Protein AF-W5YVF2-F1 (afdb_monomer_lite)

Structure (mmCIF, N/CA/C/O backbone):
data_AF-W5YVF2-F1
#
_entry.id   AF-W5YVF2-F1
#
loop_
_atom_site.group_PDB
_atom_site.id
_atom_site.type_symbol
_atom_site.label_atom_id
_atom_site.label_alt_id
_atom_site.label_comp_id
_atom_site.label_asym_id
_atom_site.label_entity_id
_atom_site.label_seq_id
_atom_site.pdbx_PDB_ins_code
_atom_site.Cartn_x
_atom_site.Cartn_y
_atom_site.Cartn_z
_atom_site.occupancy
_atom_site.B_iso_or_equiv
_atom_site.auth_seq_id
_atom_site.auth_comp_id
_atom_site.auth_asym_id
_atom_site.auth_atom_id
_atom_site.pdbx_PDB_model_num
ATOM 1 N N . MET A 1 1 ? -13.472 12.006 17.580 1.00 84.56 1 MET A N 1
ATOM 2 C CA . MET A 1 1 ? -13.929 11.000 16.598 1.00 84.56 1 MET A CA 1
ATOM 3 C C . MET A 1 1 ? -12.688 10.283 16.113 1.00 84.56 1 MET A C 1
ATOM 5 O O . MET A 1 1 ? -11.820 10.972 15.606 1.00 84.56 1 MET A O 1
ATOM 9 N N . CYS A 1 2 ? -12.603 8.961 16.277 1.00 95.12 2 CYS A N 1
ATOM 10 C CA . CYS A 1 2 ? -11.392 8.212 15.940 1.00 95.12 2 CYS A CA 1
ATOM 11 C C . CYS A 1 2 ? -11.184 8.105 14.424 1.00 95.12 2 CYS A C 1
ATOM 13 O O . CYS A 1 2 ? -12.088 7.708 13.685 1.00 95.12 2 CYS A O 1
ATOM 15 N N . SER A 1 3 ? -9.986 8.460 13.983 1.00 96.75 3 SER A N 1
ATOM 16 C CA . SER A 1 3 ? -9.478 8.287 12.627 1.00 96.75 3 SER A CA 1
ATOM 17 C C . SER A 1 3 ? -8.913 6.881 12.407 1.00 96.75 3 SER A C 1
ATOM 19 O O . SER A 1 3 ? -8.651 6.134 13.348 1.00 96.75 3 SER A O 1
ATOM 21 N N . LEU A 1 4 ? -8.677 6.521 11.141 1.00 97.88 4 LEU A N 1
ATOM 22 C CA . LEU A 1 4 ? -8.026 5.254 10.799 1.00 97.88 4 LEU A CA 1
ATOM 23 C C . LEU A 1 4 ? -6.627 5.140 11.422 1.00 97.88 4 LEU A C 1
ATOM 25 O O . LEU A 1 4 ? -6.282 4.089 11.953 1.00 97.88 4 LEU A O 1
ATOM 29 N N . ARG A 1 5 ? -5.848 6.227 11.392 1.00 98.06 5 ARG A N 1
ATOM 30 C CA . ARG A 1 5 ? -4.501 6.267 11.970 1.00 98.06 5 ARG A CA 1
ATOM 31 C C . ARG A 1 5 ? -4.535 6.004 13.472 1.00 98.06 5 ARG A C 1
ATOM 33 O O . ARG A 1 5 ? -3.853 5.108 13.947 1.00 98.06 5 ARG A O 1
ATOM 40 N N . GLU A 1 6 ? -5.396 6.713 14.197 1.00 97.81 6 GLU A N 1
ATOM 41 C CA . GLU A 1 6 ? -5.559 6.518 15.642 1.00 97.81 6 GLU A CA 1
ATOM 42 C C . GLU A 1 6 ? -5.998 5.085 15.984 1.00 97.81 6 GLU A C 1
ATOM 44 O O . GLU A 1 6 ? -5.475 4.491 16.925 1.00 97.81 6 GLU A O 1
ATOM 49 N N . ALA A 1 7 ? -6.912 4.502 15.200 1.00 97.94 7 ALA A N 1
ATOM 50 C CA . ALA A 1 7 ? -7.346 3.119 15.388 1.00 97.94 7 ALA A CA 1
ATOM 51 C C . ALA A 1 7 ? -6.203 2.112 15.171 1.00 97.94 7 ALA A C 1
ATOM 53 O O . ALA A 1 7 ? -6.088 1.153 15.932 1.00 97.94 7 ALA A O 1
ATOM 54 N N . ILE A 1 8 ? -5.351 2.332 14.164 1.00 98.12 8 ILE A N 1
ATOM 55 C CA . ILE A 1 8 ? -4.186 1.481 13.884 1.00 98.12 8 ILE A CA 1
ATOM 56 C C . ILE A 1 8 ? -3.132 1.615 14.985 1.00 98.12 8 ILE A C 1
ATOM 58 O O . ILE A 1 8 ? -2.657 0.597 15.478 1.00 98.12 8 ILE A O 1
ATOM 62 N N . ILE A 1 9 ? -2.817 2.833 15.437 1.00 98.00 9 ILE A N 1
ATOM 63 C CA . ILE A 1 9 ? -1.871 3.038 16.545 1.00 98.00 9 ILE A CA 1
ATOM 64 C C . ILE A 1 9 ? -2.384 2.335 17.812 1.00 98.00 9 ILE A C 1
ATOM 66 O O . ILE A 1 9 ? -1.616 1.649 18.490 1.00 98.00 9 ILE A O 1
ATOM 70 N N . ASN A 1 10 ? -3.680 2.444 18.120 1.00 97.56 10 ASN A N 1
ATOM 71 C CA . ASN A 1 10 ? -4.281 1.753 19.262 1.00 97.56 10 ASN A CA 1
ATOM 72 C C . ASN A 1 10 ? -4.209 0.220 19.143 1.00 97.56 10 ASN A C 1
ATOM 74 O O . ASN A 1 10 ? -3.958 -0.452 20.147 1.00 97.56 10 ASN A O 1
ATOM 78 N N . ALA A 1 11 ? -4.418 -0.325 17.939 1.00 97.25 11 ALA A N 1
ATOM 79 C CA . ALA A 1 11 ? -4.318 -1.759 17.658 1.00 97.25 11 ALA A CA 1
ATOM 80 C C . ALA A 1 11 ? -2.870 -2.263 17.784 1.00 97.25 11 ALA A C 1
ATOM 82 O O . ALA A 1 11 ? -2.592 -3.211 18.514 1.00 97.25 11 ALA A O 1
ATOM 83 N N . ASN A 1 12 ? -1.914 -1.558 17.170 1.00 96.88 12 ASN A N 1
ATOM 84 C CA . ASN A 1 12 ? -0.485 -1.868 17.264 1.00 96.88 12 ASN A CA 1
ATOM 85 C C . ASN A 1 12 ? -0.002 -1.932 18.725 1.00 96.88 12 ASN A C 1
ATOM 87 O O . ASN A 1 12 ? 0.783 -2.807 19.091 1.00 96.88 12 ASN A O 1
ATOM 91 N N . ASN A 1 13 ? -0.487 -1.018 19.571 1.00 96.06 13 ASN A N 1
ATOM 92 C CA . ASN A 1 13 ? -0.018 -0.860 20.948 1.00 96.06 13 ASN A CA 1
ATOM 93 C C . ASN A 1 13 ? -0.885 -1.560 22.011 1.00 96.06 13 ASN A C 1
ATOM 95 O O . ASN A 1 13 ? -0.505 -1.573 23.186 1.00 96.06 13 ASN A O 1
ATOM 99 N N . ASN A 1 14 ? -2.037 -2.130 21.636 1.00 95.94 14 ASN A N 1
ATOM 100 C CA . ASN A 1 14 ? -3.037 -2.681 22.564 1.00 95.94 14 ASN A CA 1
ATOM 101 C C . ASN A 1 14 ? -3.433 -1.702 23.687 1.00 95.94 14 ASN A C 1
ATOM 103 O O . ASN A 1 14 ? -3.605 -2.077 24.850 1.00 95.94 14 ASN A O 1
ATOM 107 N N . ASN A 1 15 ? -3.494 -0.410 23.368 1.00 95.38 15 ASN A N 1
ATOM 108 C CA . ASN A 1 15 ? -3.798 0.664 24.311 1.00 95.38 15 ASN A CA 1
ATOM 109 C C . ASN A 1 15 ? -4.425 1.865 23.566 1.00 95.38 15 ASN A C 1
ATOM 111 O O . ASN A 1 15 ? -4.789 1.745 22.403 1.00 95.38 15 ASN A O 1
ATOM 115 N N . GLN A 1 16 ? -4.590 3.009 24.238 1.00 96.31 16 GLN A N 1
ATOM 116 C CA . GLN A 1 16 ? -5.163 4.233 23.652 1.00 96.31 16 GLN A CA 1
ATOM 117 C C . GLN A 1 16 ? -4.105 5.315 23.349 1.00 96.31 16 GLN A C 1
ATOM 119 O O . GLN A 1 16 ? -4.409 6.503 23.453 1.00 96.31 16 GLN A O 1
ATOM 124 N N . THR A 1 17 ? -2.848 4.943 23.053 1.00 94.56 17 THR A N 1
ATOM 125 C CA . THR A 1 17 ? -1.783 5.929 22.768 1.00 94.56 17 THR A CA 1
ATOM 126 C C . THR A 1 17 ? -2.022 6.711 21.487 1.00 94.56 17 THR A C 1
ATOM 128 O O . THR A 1 17 ? -1.618 7.866 21.431 1.00 94.56 17 THR A O 1
ATOM 131 N N . GLY A 1 18 ? -2.700 6.119 20.500 1.00 90.56 18 GLY A N 1
ATOM 132 C CA . GLY A 1 18 ? -3.115 6.823 19.291 1.00 90.56 18 GLY A CA 1
ATOM 133 C C . GLY A 1 18 ? -4.227 7.818 19.585 1.00 90.56 18 GLY A C 1
ATOM 134 O O . GLY A 1 18 ? -4.137 8.982 19.212 1.00 90.56 18 GLY A O 1
ATOM 135 N N . SER A 1 19 ? -5.276 7.371 20.284 1.00 95.62 19 SER A N 1
ATOM 136 C CA . SER A 1 19 ? -6.371 8.240 20.728 1.00 95.62 19 SER A CA 1
ATOM 137 C C . SER A 1 19 ? -7.287 7.584 21.753 1.00 95.62 19 SER A C 1
ATOM 139 O O . SER A 1 19 ? -7.547 6.381 21.705 1.00 95.62 19 SER A O 1
ATOM 141 N N . ALA A 1 20 ? -7.888 8.404 22.617 1.00 96.06 20 ALA A N 1
ATOM 142 C CA . ALA A 1 20 ? -8.981 7.982 23.494 1.00 96.06 20 ALA A CA 1
ATOM 143 C C . ALA A 1 20 ? -10.350 7.937 22.782 1.00 96.06 20 ALA A C 1
ATOM 145 O O . ALA A 1 20 ? -11.324 7.453 23.360 1.00 96.06 20 ALA A O 1
ATOM 146 N N . ASP A 1 21 ? -10.437 8.422 21.536 1.00 94.56 21 ASP A N 1
ATOM 147 C CA . ASP A 1 21 ? -11.679 8.452 20.754 1.00 94.56 21 ASP A CA 1
ATOM 148 C C . ASP A 1 21 ? -12.093 7.080 20.190 1.00 94.56 21 ASP A C 1
ATOM 150 O O . ASP A 1 21 ? -13.209 6.926 19.685 1.00 94.56 21 ASP A O 1
ATOM 154 N N . CYS A 1 22 ? -11.205 6.088 20.261 1.00 93.69 22 CYS A N 1
ATOM 155 C CA . CYS A 1 22 ? -11.465 4.683 19.962 1.00 93.69 22 CYS A CA 1
ATOM 156 C C . CYS A 1 22 ? -10.992 3.799 21.110 1.00 93.69 22 CYS A C 1
ATOM 158 O O . CYS A 1 22 ? -10.204 4.197 21.970 1.00 93.69 22 CYS A O 1
ATOM 160 N N . ILE A 1 23 ? -11.512 2.575 21.126 1.00 93.56 23 ILE A N 1
ATOM 161 C CA . ILE A 1 23 ? -11.074 1.556 22.073 1.00 93.56 23 ILE A CA 1
ATOM 162 C C . ILE A 1 23 ? -9.601 1.201 21.828 1.00 93.56 23 ILE A C 1
ATOM 164 O O . ILE A 1 23 ? -9.088 1.363 20.719 1.00 93.56 23 ILE A O 1
ATOM 168 N N . ALA A 1 24 ? -8.935 0.739 22.882 1.00 94.38 24 ALA A N 1
ATOM 169 C CA . ALA A 1 24 ? -7.653 0.062 22.754 1.00 94.38 24 ALA A CA 1
ATOM 170 C C . ALA A 1 24 ? -7.810 -1.240 21.960 1.00 94.38 24 ALA A C 1
ATOM 172 O O . ALA A 1 24 ? -8.879 -1.856 22.021 1.00 94.38 24 ALA A O 1
ATOM 173 N N . GLY A 1 25 ? -6.739 -1.663 21.288 1.00 90.94 25 GLY A N 1
ATOM 174 C CA . GLY A 1 25 ? -6.640 -3.033 20.792 1.00 90.94 25 GLY A CA 1
ATOM 175 C C . GLY A 1 25 ? -6.499 -4.067 21.912 1.00 90.94 25 GLY A C 1
ATOM 176 O O . GLY A 1 25 ? -6.322 -3.708 23.085 1.00 90.94 25 GLY A O 1
ATOM 177 N N . GLU A 1 26 ? -6.546 -5.351 21.563 1.00 89.69 26 GLU A N 1
ATOM 178 C CA . GLU A 1 26 ? -6.262 -6.451 22.489 1.00 89.69 26 GLU A CA 1
ATOM 179 C C . GLU A 1 26 ? -5.273 -7.493 21.947 1.00 89.69 26 GLU A C 1
ATOM 181 O O . GLU A 1 26 ? -5.225 -7.813 20.767 1.00 89.69 26 GLU A O 1
ATOM 186 N N . SER A 1 27 ? -4.500 -8.110 22.845 1.00 88.88 27 SER A N 1
ATOM 187 C CA . SER A 1 27 ? -3.466 -9.077 22.454 1.00 88.88 27 SER A CA 1
ATOM 188 C C . SER A 1 27 ? -3.977 -10.507 22.251 1.00 88.88 27 SER A C 1
ATOM 190 O O . SER A 1 27 ? -3.227 -11.372 21.796 1.00 88.88 27 SER A O 1
ATOM 192 N N . ALA A 1 28 ? -5.225 -10.790 22.636 1.00 87.31 28 ALA A N 1
ATOM 193 C CA . ALA A 1 28 ? -5.782 -12.141 22.626 1.00 87.31 28 ALA A CA 1
ATOM 194 C C . ALA A 1 28 ? -6.427 -12.521 21.286 1.00 87.31 28 ALA A C 1
ATOM 196 O O . ALA A 1 28 ? -6.441 -13.703 20.934 1.00 87.31 28 ALA A O 1
ATOM 197 N N . LEU A 1 29 ? -6.966 -11.543 20.555 1.00 85.94 29 LEU A N 1
ATOM 198 C CA . LEU A 1 29 ? -7.633 -11.721 19.268 1.00 85.94 29 LEU A CA 1
ATOM 199 C C . LEU A 1 29 ? -7.199 -10.610 18.305 1.00 85.94 29 LEU A C 1
ATOM 201 O O . LEU A 1 29 ? -6.819 -9.539 18.760 1.00 85.94 29 LEU A O 1
ATOM 205 N N . PRO A 1 30 ? -7.280 -10.834 16.983 1.00 87.81 30 PRO A N 1
ATOM 206 C CA . PRO A 1 30 ? -7.052 -9.764 16.023 1.00 87.81 30 PRO A CA 1
ATOM 207 C C . PRO A 1 30 ? -8.079 -8.642 16.188 1.00 87.81 30 PRO A C 1
ATOM 209 O O . PRO A 1 30 ? -9.290 -8.897 16.191 1.00 87.81 30 PRO A O 1
ATOM 212 N N . ASP A 1 31 ? -7.595 -7.406 16.237 1.00 96.38 31 ASP A N 1
ATOM 213 C CA . ASP A 1 31 ? -8.448 -6.223 16.235 1.00 96.38 31 ASP A CA 1
ATOM 214 C C . ASP A 1 31 ? -9.212 -6.092 14.915 1.00 96.38 31 ASP A C 1
ATOM 216 O O . ASP A 1 31 ? -8.742 -6.507 13.852 1.00 96.38 31 ASP A O 1
ATOM 220 N N . VAL A 1 32 ? -10.407 -5.493 14.963 1.00 96.94 32 VAL A N 1
ATOM 221 C CA . VAL A 1 32 ? -11.221 -5.259 13.762 1.00 96.94 32 VAL A CA 1
ATOM 222 C C . VAL A 1 32 ? -11.625 -3.797 13.647 1.00 96.94 32 VAL A C 1
ATOM 224 O O . VAL A 1 32 ? -12.515 -3.327 14.358 1.00 96.94 32 VAL A O 1
ATOM 227 N N . ILE A 1 33 ? -11.037 -3.109 12.674 1.00 97.38 33 ILE A N 1
ATOM 228 C CA . ILE A 1 33 ? -11.359 -1.730 12.312 1.00 97.38 33 ILE A CA 1
ATOM 229 C C . ILE A 1 33 ? -12.503 -1.737 11.291 1.00 97.38 33 ILE A C 1
ATOM 231 O O . ILE A 1 33 ? -12.467 -2.464 10.296 1.00 97.38 33 ILE A O 1
ATOM 235 N N . ARG A 1 34 ? -13.536 -0.928 11.550 1.00 96.56 34 ARG A N 1
ATOM 236 C CA . ARG A 1 34 ? -14.708 -0.736 10.679 1.00 96.56 34 ARG A CA 1
ATOM 237 C C . ARG A 1 34 ? -14.995 0.747 10.496 1.00 96.56 34 ARG A C 1
ATOM 239 O O . ARG A 1 34 ? -14.679 1.551 11.369 1.00 96.56 34 ARG A O 1
ATOM 246 N N . PHE A 1 35 ? -15.662 1.082 9.400 1.00 95.88 35 PHE A N 1
ATOM 247 C CA . PHE A 1 35 ? -15.970 2.460 9.030 1.00 95.88 35 PHE A CA 1
ATOM 248 C C . PHE A 1 35 ? -17.462 2.741 9.177 1.00 95.88 35 PHE A C 1
ATOM 250 O O . PHE A 1 35 ? -18.305 1.913 8.831 1.00 95.88 35 PHE A O 1
ATOM 257 N N . ALA A 1 36 ? -17.802 3.920 9.691 1.00 94.62 36 ALA A N 1
ATOM 258 C CA . ALA A 1 36 ? -19.190 4.356 9.750 1.00 94.62 36 ALA A CA 1
ATOM 259 C C . ALA A 1 36 ? -19.737 4.590 8.333 1.00 94.62 36 ALA A C 1
ATOM 261 O O . ALA A 1 36 ? -19.049 5.152 7.487 1.00 94.62 36 ALA A O 1
ATOM 262 N N . GLU A 1 37 ? -20.999 4.243 8.083 1.00 94.25 37 GLU A N 1
ATOM 263 C CA . GLU A 1 37 ? -21.646 4.505 6.784 1.00 94.25 37 GLU A CA 1
ATOM 264 C C . GLU A 1 37 ? -21.661 6.002 6.427 1.00 94.25 37 GLU A C 1
ATOM 266 O O . GLU A 1 37 ? -21.671 6.374 5.259 1.00 94.25 37 GLU A O 1
ATOM 271 N N . SER A 1 38 ? -21.608 6.883 7.433 1.00 94.00 38 SER A N 1
ATOM 272 C CA . SER A 1 38 ? -21.596 8.337 7.250 1.00 94.00 38 SER A CA 1
ATOM 273 C C . SER A 1 38 ? -20.348 8.881 6.551 1.00 94.00 38 SER A C 1
ATOM 275 O O . SER A 1 38 ? -20.353 10.048 6.169 1.00 94.00 38 SER A O 1
ATOM 277 N N . ILE A 1 39 ? -19.279 8.086 6.432 1.00 92.44 39 ILE A N 1
ATOM 278 C CA . ILE A 1 39 ? -18.045 8.477 5.731 1.00 92.44 39 ILE A CA 1
ATOM 279 C C . ILE A 1 39 ? -1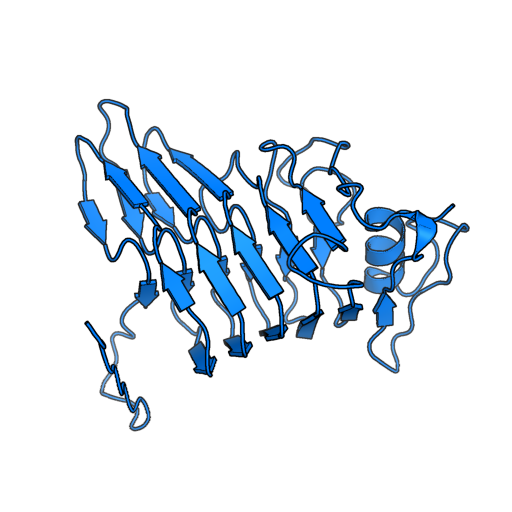7.874 7.763 4.386 1.00 92.44 39 ILE A C 1
ATOM 281 O O . ILE A 1 39 ? -16.846 7.928 3.734 1.00 92.44 39 ILE A O 1
ATOM 285 N N . ASN A 1 40 ? -18.873 6.996 3.945 1.00 95.19 40 ASN A N 1
ATOM 286 C CA . ASN A 1 40 ? -18.841 6.363 2.634 1.00 95.19 40 ASN A CA 1
ATOM 287 C C . ASN A 1 40 ? -18.664 7.395 1.512 1.00 95.19 40 ASN A C 1
ATOM 289 O O . ASN A 1 40 ? -19.149 8.526 1.600 1.00 95.19 40 ASN A O 1
ATOM 293 N N . SER A 1 41 ? -17.964 7.000 0.445 1.00 92.75 41 SER A N 1
ATOM 294 C CA . SER A 1 41 ? -17.671 7.858 -0.717 1.00 92.75 41 SER A CA 1
ATOM 295 C C . SER A 1 41 ? -16.854 9.117 -0.408 1.00 92.75 41 SER A C 1
ATOM 297 O O . SER A 1 41 ? -16.649 9.944 -1.295 1.00 92.75 41 SER A O 1
ATOM 299 N N . SER A 1 42 ? -16.352 9.255 0.821 1.00 94.56 42 SER A N 1
ATOM 300 C CA . SER A 1 42 ? -15.389 10.281 1.209 1.00 94.56 42 SER A CA 1
ATOM 301 C C . SER A 1 42 ? -14.031 9.612 1.429 1.00 94.56 42 SER A C 1
ATOM 303 O O . SER A 1 42 ? -13.903 8.819 2.364 1.00 94.56 42 SER A O 1
ATOM 305 N N . PRO A 1 43 ? -13.018 9.886 0.585 1.00 95.25 43 PRO A N 1
ATOM 306 C CA . PRO A 1 43 ? -11.694 9.310 0.768 1.00 95.25 43 PRO A CA 1
ATOM 307 C C . PRO A 1 43 ? -11.101 9.660 2.134 1.00 95.25 43 PRO A C 1
ATOM 309 O O . PRO A 1 43 ? -11.171 10.803 2.591 1.00 95.25 43 PRO A O 1
ATOM 312 N N . ILE A 1 44 ? -10.481 8.671 2.767 1.00 97.31 44 ILE A N 1
ATOM 313 C CA . ILE A 1 44 ? -9.664 8.851 3.962 1.00 97.31 44 ILE A CA 1
ATOM 314 C C . ILE A 1 44 ? -8.267 9.219 3.474 1.00 97.31 44 ILE A C 1
ATOM 316 O O . ILE A 1 44 ? -7.458 8.347 3.163 1.00 97.31 44 ILE A O 1
ATOM 320 N N . VAL A 1 45 ? -8.024 10.523 3.358 1.00 98.06 45 VAL A N 1
ATOM 321 C CA . VAL A 1 45 ? -6.753 11.073 2.878 1.00 98.06 45 VAL A CA 1
ATOM 322 C C . VAL A 1 45 ? -5.738 11.123 4.019 1.00 98.06 45 VAL A C 1
ATOM 324 O O . VAL A 1 45 ? -6.003 11.716 5.069 1.00 98.06 45 VAL A O 1
ATOM 327 N N . LEU A 1 46 ? -4.559 10.535 3.813 1.00 97.88 46 LEU A N 1
ATOM 328 C CA . LEU A 1 46 ? -3.444 10.579 4.760 1.00 97.88 46 LEU A CA 1
ATOM 329 C C . LEU A 1 46 ? -2.757 11.951 4.704 1.00 97.88 46 LEU A C 1
ATOM 331 O O . LEU A 1 46 ? -1.795 12.171 3.978 1.00 97.88 46 LEU A O 1
ATOM 335 N N . SER A 1 47 ? -3.275 12.910 5.472 1.00 96.62 47 SER A N 1
ATOM 336 C CA . SER A 1 47 ? -2.791 14.298 5.445 1.00 96.62 47 SER A CA 1
ATOM 337 C C . SER A 1 47 ? -1.598 14.580 6.365 1.00 96.62 47 SER A C 1
ATOM 339 O O . SER A 1 47 ? -0.984 15.640 6.259 1.00 96.62 47 SER A O 1
ATOM 341 N N . LEU A 1 48 ? -1.295 13.684 7.308 1.00 96.62 48 LEU A N 1
ATOM 342 C CA . LEU A 1 48 ? -0.130 13.808 8.187 1.00 96.62 48 LEU A CA 1
ATOM 343 C C . LEU A 1 48 ? 1.102 13.315 7.439 1.00 96.62 48 LEU A C 1
ATOM 345 O O . LEU A 1 48 ? 1.475 12.159 7.560 1.00 96.62 48 LEU A O 1
ATOM 349 N N . THR A 1 49 ? 1.695 14.182 6.627 1.00 94.69 49 THR A N 1
ATOM 350 C CA . THR A 1 49 ? 2.857 13.846 5.799 1.00 94.69 49 THR A CA 1
ATOM 351 C C . THR A 1 49 ? 4.120 13.689 6.642 1.00 94.69 49 THR A C 1
ATOM 353 O O . THR A 1 49 ? 4.342 14.450 7.584 1.00 94.69 49 THR A O 1
ATOM 356 N N . GLY A 1 50 ? 4.987 12.775 6.243 1.00 92.50 50 GLY A N 1
ATOM 357 C CA . GLY A 1 50 ? 6.267 12.450 6.863 1.00 92.50 50 GLY A CA 1
ATOM 358 C C . GLY A 1 50 ? 6.813 11.215 6.158 1.00 92.50 50 GLY A C 1
ATOM 359 O O . GLY A 1 50 ? 6.098 10.639 5.351 1.00 92.50 50 GLY A O 1
ATOM 360 N N . THR A 1 51 ? 8.072 10.860 6.389 1.00 88.56 51 THR A N 1
ATOM 361 C CA . THR A 1 51 ? 8.671 9.633 5.836 1.00 88.56 51 THR A CA 1
ATOM 362 C C . THR A 1 51 ? 9.630 9.047 6.864 1.00 88.56 51 THR A C 1
ATOM 364 O O . THR A 1 51 ? 10.127 9.781 7.724 1.00 88.56 51 THR A O 1
ATOM 367 N N . ASN A 1 52 ? 9.978 7.767 6.715 1.00 87.06 52 ASN A N 1
ATOM 368 C CA . ASN A 1 52 ? 10.982 7.075 7.539 1.00 87.06 52 ASN A CA 1
ATOM 369 C C . ASN A 1 52 ? 10.635 7.005 9.038 1.00 87.06 52 ASN A C 1
ATOM 371 O O . ASN A 1 52 ? 11.517 7.073 9.898 1.00 87.06 52 ASN A O 1
ATOM 375 N N . GLU A 1 53 ? 9.355 6.855 9.339 1.00 93.12 53 GLU A N 1
ATOM 376 C CA . GLU A 1 53 ? 8.834 6.513 10.660 1.00 93.12 53 GLU A CA 1
ATOM 377 C C . GLU A 1 53 ? 8.306 5.056 10.613 1.00 93.12 53 GLU A C 1
ATOM 379 O O . GLU A 1 53 ? 8.325 4.466 9.536 1.00 93.12 53 GLU A O 1
ATOM 384 N N . ASN A 1 54 ? 8.016 4.410 11.749 1.00 93.94 54 ASN A N 1
ATOM 385 C CA . ASN A 1 54 ? 7.581 2.994 11.772 1.00 93.94 54 ASN A CA 1
ATOM 386 C C . ASN A 1 54 ? 6.473 2.698 12.811 1.00 93.94 54 ASN A C 1
ATOM 388 O O . ASN A 1 54 ? 6.264 1.541 13.192 1.00 93.94 54 ASN A O 1
ATOM 392 N N . ASP A 1 55 ? 5.830 3.742 13.322 1.00 94.19 55 ASP A N 1
ATOM 393 C CA . ASP A 1 55 ? 4.842 3.756 14.396 1.00 94.19 55 ASP A CA 1
ATOM 394 C C . ASP A 1 55 ? 3.470 4.295 13.922 1.00 94.19 55 ASP A C 1
ATOM 396 O O . ASP A 1 55 ? 2.549 4.404 14.733 1.00 94.19 55 ASP A O 1
ATOM 400 N N . ALA A 1 56 ? 3.293 4.575 12.622 1.00 96.44 56 ALA A N 1
ATOM 401 C CA . ALA A 1 56 ? 2.097 5.176 12.024 1.00 96.44 56 ALA A CA 1
ATOM 402 C C . ALA A 1 56 ? 1.747 6.580 12.561 1.00 96.44 56 ALA A C 1
ATOM 404 O O . ALA A 1 56 ? 0.585 6.988 12.507 1.00 96.44 56 ALA A O 1
ATOM 405 N N . GLU A 1 57 ? 2.711 7.357 13.047 1.00 96.12 57 GLU A N 1
ATOM 406 C CA . GLU A 1 57 ? 2.526 8.750 13.473 1.00 96.12 57 GLU A CA 1
ATOM 407 C C . GLU A 1 57 ? 2.463 9.739 12.287 1.00 96.12 57 GLU A C 1
ATOM 409 O O . GLU A 1 57 ? 1.759 10.752 12.360 1.00 96.12 57 GLU A O 1
ATOM 414 N N . THR A 1 58 ? 3.148 9.462 11.167 1.00 96.69 58 THR A N 1
ATOM 415 C CA . THR A 1 58 ? 3.150 10.303 9.947 1.00 96.69 58 THR A CA 1
ATOM 416 C C . THR A 1 58 ? 3.373 9.469 8.681 1.00 96.69 58 THR A C 1
ATOM 418 O O . THR A 1 58 ? 3.763 8.326 8.761 1.00 96.69 58 THR A O 1
ATOM 421 N N . GLY A 1 59 ? 3.166 10.021 7.488 1.00 96.94 59 GLY A N 1
ATOM 422 C CA . GLY A 1 59 ? 3.387 9.279 6.246 1.00 96.94 59 GLY A CA 1
ATOM 423 C C . GLY A 1 59 ? 2.378 8.147 6.087 1.00 96.94 59 GLY A C 1
ATOM 424 O O . GLY A 1 59 ? 1.164 8.389 6.112 1.00 96.94 59 GLY A O 1
ATOM 425 N N . ASP A 1 60 ? 2.872 6.928 5.927 1.00 97.50 60 ASP A N 1
ATOM 426 C CA . ASP A 1 60 ? 2.056 5.737 5.755 1.00 97.50 60 ASP A CA 1
ATOM 427 C C . ASP A 1 60 ? 1.394 5.260 7.058 1.00 97.50 60 ASP A C 1
ATOM 429 O O . ASP A 1 60 ? 1.440 5.903 8.110 1.00 97.50 60 ASP A O 1
ATOM 433 N N . LEU A 1 61 ? 0.630 4.175 6.955 1.00 98.44 61 LEU A N 1
ATOM 434 C CA . LEU A 1 61 ? 0.022 3.493 8.090 1.00 98.44 61 LEU A CA 1
ATOM 435 C C . LEU A 1 61 ? 0.801 2.206 8.362 1.00 98.44 61 LEU A C 1
ATOM 437 O O . LEU A 1 61 ? 0.519 1.168 7.755 1.00 98.44 61 LEU A O 1
ATOM 441 N N . ASP A 1 62 ? 1.767 2.273 9.275 1.00 98.38 62 ASP A N 1
ATOM 442 C CA . ASP A 1 62 ? 2.469 1.095 9.778 1.00 98.38 62 ASP A CA 1
ATOM 443 C C . ASP A 1 62 ? 1.535 0.191 10.585 1.00 98.38 62 ASP A C 1
ATOM 445 O O . ASP A 1 62 ? 0.905 0.603 11.561 1.00 98.38 62 ASP A O 1
ATOM 449 N N . ILE A 1 63 ? 1.482 -1.082 10.215 1.00 98.31 63 ILE A N 1
ATOM 450 C CA . ILE A 1 63 ? 0.754 -2.129 10.922 1.00 98.31 63 ILE A CA 1
ATOM 451 C C . ILE A 1 63 ? 1.777 -3.137 11.439 1.00 98.31 63 ILE A C 1
ATOM 453 O O . ILE A 1 63 ? 2.388 -3.891 10.676 1.00 98.31 63 ILE A O 1
ATOM 457 N N . SER A 1 64 ? 1.966 -3.141 12.757 1.00 97.00 64 SER A N 1
ATOM 458 C CA . SER A 1 64 ? 2.936 -3.988 13.457 1.00 97.00 64 SER A CA 1
ATOM 459 C C . SER A 1 64 ? 2.287 -5.079 14.315 1.00 97.00 64 SER A C 1
ATOM 461 O O . SER A 1 64 ? 2.992 -5.958 14.814 1.00 97.00 64 SER A O 1
ATOM 463 N N . ALA A 1 65 ? 0.954 -5.068 14.440 1.00 96.12 65 ALA A N 1
ATOM 464 C CA . ALA A 1 65 ? 0.152 -6.120 15.061 1.00 96.12 65 ALA A CA 1
ATOM 465 C C . ALA A 1 65 ? -0.905 -6.670 14.088 1.00 96.12 65 ALA A C 1
ATOM 467 O O . ALA A 1 65 ? -1.338 -5.999 13.154 1.00 96.12 65 ALA A O 1
ATOM 468 N N . SER A 1 66 ? -1.323 -7.921 14.299 1.00 95.62 66 SER A N 1
ATOM 469 C CA . SER A 1 66 ? -2.298 -8.584 13.421 1.00 95.62 66 SER A CA 1
ATOM 470 C C . SER A 1 66 ? -3.690 -7.982 13.602 1.00 95.62 66 SER A C 1
ATOM 472 O O . SER A 1 66 ? -4.220 -7.984 14.712 1.00 95.62 66 SER A O 1
ATOM 474 N N . LEU A 1 67 ? -4.302 -7.510 12.517 1.00 97.25 67 LEU A N 1
ATOM 475 C CA . LEU A 1 67 ? -5.613 -6.864 12.550 1.00 97.25 67 LEU A CA 1
ATOM 476 C C . LEU A 1 67 ? -6.381 -7.049 11.238 1.00 97.25 67 LEU A C 1
ATOM 478 O O . LEU A 1 67 ? -5.842 -7.436 10.198 1.00 97.25 67 LEU A O 1
ATOM 482 N N . ILE A 1 68 ? -7.672 -6.744 11.290 1.00 98.56 68 ILE A N 1
ATOM 483 C CA . ILE A 1 68 ? -8.587 -6.760 10.153 1.00 98.56 68 ILE A CA 1
ATOM 484 C C . ILE A 1 68 ? -9.093 -5.337 9.924 1.00 98.56 68 ILE A C 1
ATOM 486 O O . ILE A 1 68 ? -9.748 -4.762 10.790 1.00 98.56 68 ILE A O 1
ATOM 490 N N . ILE A 1 69 ? -8.864 -4.790 8.732 1.00 98.50 69 ILE A N 1
ATOM 491 C CA . ILE A 1 69 ? -9.489 -3.545 8.277 1.00 98.50 69 ILE A CA 1
ATOM 492 C C . ILE A 1 69 ? -10.607 -3.918 7.317 1.00 98.50 69 ILE A C 1
ATOM 494 O O . ILE A 1 69 ? -10.361 -4.426 6.222 1.00 98.50 69 ILE A O 1
ATOM 498 N N . LYS A 1 70 ? -11.848 -3.673 7.739 1.00 98.31 70 LYS A N 1
ATOM 499 C CA . LYS A 1 70 ? -13.034 -3.968 6.943 1.00 98.31 70 LYS A CA 1
ATOM 500 C C . LYS A 1 70 ? -13.726 -2.682 6.513 1.00 98.31 70 LYS A C 1
ATOM 502 O O . LYS A 1 70 ? -14.376 -2.023 7.326 1.00 98.31 70 LYS A O 1
ATOM 507 N N . GLY A 1 71 ? -13.587 -2.367 5.230 1.00 97.88 71 GLY A N 1
ATOM 508 C CA . GLY A 1 71 ? -14.324 -1.317 4.546 1.00 97.88 71 GLY A CA 1
ATOM 509 C C . GLY A 1 71 ? -15.811 -1.627 4.379 1.00 97.88 71 GLY A C 1
ATOM 510 O O . GLY A 1 71 ? -16.308 -2.692 4.752 1.00 97.88 71 GLY A O 1
ATOM 511 N N . ASN A 1 72 ? -16.515 -0.667 3.790 1.00 96.50 72 ASN A N 1
ATOM 512 C CA . ASN A 1 72 ? -17.935 -0.756 3.455 1.00 96.50 72 ASN A CA 1
ATOM 513 C C . ASN A 1 72 ? -18.168 -1.110 1.970 1.00 96.50 72 ASN A C 1
ATOM 515 O O . ASN A 1 72 ? -19.316 -1.238 1.551 1.00 96.50 72 ASN A O 1
ATOM 519 N N . GLY A 1 73 ? -17.101 -1.274 1.173 1.00 91.19 73 GLY A N 1
ATOM 520 C CA . GLY A 1 73 ? -17.147 -1.621 -0.251 1.00 91.19 73 GLY A CA 1
ATOM 521 C C . GLY A 1 73 ? -16.000 -0.996 -1.060 1.00 91.19 73 GLY A C 1
ATOM 522 O O . GLY A 1 73 ? -15.768 0.214 -1.004 1.00 91.19 73 GLY A O 1
ATOM 523 N N . ALA A 1 74 ? -15.305 -1.803 -1.868 1.00 73.38 74 ALA A N 1
ATOM 524 C CA . ALA A 1 74 ? -14.079 -1.372 -2.545 1.00 73.38 74 ALA A CA 1
ATOM 525 C C . ALA A 1 74 ? -14.273 -0.445 -3.750 1.00 73.38 74 ALA A C 1
ATOM 527 O O . ALA A 1 74 ? -13.376 0.327 -4.052 1.00 73.38 74 ALA A O 1
ATOM 528 N N . SER A 1 75 ? -15.399 -0.470 -4.463 1.00 72.12 75 SER A N 1
ATOM 529 C CA . SER A 1 75 ? -15.539 0.315 -5.703 1.00 72.12 75 SER A CA 1
ATOM 530 C C . SER A 1 75 ? -15.700 1.826 -5.489 1.00 72.12 75 SER A C 1
ATOM 532 O O . SER A 1 75 ? -15.399 2.591 -6.402 1.00 72.12 75 SER A O 1
ATOM 534 N N . SER A 1 76 ? -16.180 2.259 -4.319 1.00 76.50 76 SER A N 1
ATOM 535 C CA . SER A 1 76 ? -16.428 3.682 -4.020 1.00 76.50 76 SER A CA 1
ATOM 536 C C . SER A 1 76 ? -16.682 4.004 -2.548 1.00 76.50 76 SER A C 1
ATOM 538 O O . SER A 1 76 ? -16.722 5.178 -2.202 1.00 76.50 76 SER A O 1
ATOM 540 N N . GLU A 1 77 ? -16.890 3.019 -1.670 1.00 91.31 77 GLU A N 1
ATOM 541 C CA . GLU A 1 77 ? -17.373 3.302 -0.314 1.00 91.31 77 GLU A CA 1
ATOM 542 C C . GLU A 1 77 ? -16.222 3.612 0.639 1.00 91.31 77 GLU A C 1
ATOM 544 O O . GLU A 1 77 ? -16.243 4.646 1.301 1.00 91.31 77 GLU A O 1
ATOM 549 N N . THR A 1 78 ? -15.199 2.754 0.680 1.00 97.12 78 THR A N 1
ATOM 550 C CA . THR A 1 78 ? -14.012 2.954 1.521 1.00 97.12 78 THR A CA 1
ATOM 551 C C . THR A 1 78 ? -12.770 3.072 0.652 1.00 97.12 78 THR A C 1
ATOM 553 O O . THR A 1 78 ? -12.291 2.085 0.096 1.00 97.12 78 THR A O 1
ATOM 556 N N . VAL A 1 79 ? -12.243 4.292 0.555 1.00 97.88 79 VAL A N 1
ATOM 557 C CA . VAL A 1 79 ? -11.019 4.615 -0.185 1.00 97.88 79 VAL A CA 1
ATOM 558 C C . VAL A 1 79 ? -9.994 5.161 0.799 1.00 97.88 79 VAL A C 1
ATOM 560 O O . VAL A 1 79 ? -10.255 6.171 1.450 1.00 97.88 79 VAL A O 1
ATOM 563 N N . ILE A 1 80 ? -8.851 4.488 0.915 1.00 98.44 80 ILE A N 1
ATOM 564 C CA . ILE A 1 80 ? -7.694 4.961 1.674 1.00 98.44 80 ILE A CA 1
ATOM 565 C C . ILE A 1 80 ? -6.715 5.571 0.673 1.00 98.44 80 ILE A C 1
ATOM 567 O O . ILE A 1 80 ? -6.239 4.879 -0.230 1.00 98.44 80 ILE A O 1
ATOM 571 N N . ASP A 1 81 ? -6.478 6.871 0.810 1.00 98.44 81 ASP A N 1
ATOM 572 C CA . ASP A 1 81 ? -5.746 7.691 -0.152 1.00 98.44 81 ASP A CA 1
ATOM 573 C C . ASP A 1 81 ? -4.433 8.186 0.472 1.00 98.44 81 ASP A C 1
ATOM 575 O O . ASP A 1 81 ? -4.449 8.955 1.436 1.00 98.44 81 ASP A O 1
ATOM 579 N N . GLY A 1 82 ? -3.301 7.737 -0.075 1.00 98.25 82 GLY A N 1
ATOM 580 C CA . GLY A 1 82 ? -1.952 8.080 0.395 1.00 98.25 82 GLY A CA 1
ATOM 581 C C . GLY A 1 82 ? -1.503 9.512 0.102 1.00 98.25 82 GLY A C 1
ATOM 582 O O . GLY A 1 82 ? -0.393 9.890 0.476 1.00 98.25 82 GLY A O 1
ATOM 583 N N . ASN A 1 83 ? -2.331 10.316 -0.573 1.00 97.75 83 ASN A N 1
ATOM 584 C CA . ASN A 1 83 ? -2.062 11.714 -0.910 1.00 97.75 83 ASN A CA 1
ATOM 585 C C . ASN A 1 83 ? -0.782 11.928 -1.752 1.00 97.75 83 ASN A C 1
ATOM 587 O O . ASN A 1 83 ? -0.264 13.035 -1.849 1.00 97.75 83 ASN A O 1
ATOM 591 N N . SER A 1 84 ? -0.261 10.864 -2.365 1.00 97.12 84 SER A N 1
ATOM 592 C CA . SER A 1 84 ? 1.011 10.781 -3.101 1.00 97.12 84 SER A CA 1
ATOM 593 C C . SER A 1 84 ? 2.254 11.168 -2.285 1.00 97.12 84 SER A C 1
ATOM 595 O O . SER A 1 84 ? 3.322 11.395 -2.854 1.00 97.12 84 SER A O 1
ATOM 597 N N . THR A 1 85 ? 2.147 11.247 -0.954 1.00 95.69 85 THR A N 1
ATOM 598 C CA . THR A 1 85 ? 3.221 11.778 -0.093 1.00 95.69 85 THR A CA 1
ATOM 599 C C . THR A 1 85 ? 4.092 10.723 0.575 1.00 95.69 85 THR A C 1
ATOM 601 O O . THR A 1 85 ? 5.221 11.033 0.940 1.00 95.69 85 THR A O 1
ATOM 604 N N . ASP A 1 86 ? 3.571 9.513 0.746 1.00 96.88 86 ASP A N 1
ATOM 605 C CA . ASP A 1 86 ? 4.286 8.319 1.210 1.00 96.88 86 ASP A CA 1
ATOM 606 C C . ASP A 1 86 ? 3.496 7.087 0.725 1.00 96.88 86 ASP A C 1
ATOM 608 O O . ASP A 1 86 ? 2.529 7.210 -0.044 1.00 96.88 86 ASP A O 1
ATOM 612 N N . ARG A 1 87 ? 3.883 5.898 1.177 1.00 97.50 87 ARG A N 1
ATOM 613 C CA . ARG A 1 87 ? 3.113 4.669 1.015 1.00 97.50 87 ARG A CA 1
ATOM 614 C C . ARG A 1 87 ? 1.746 4.793 1.691 1.00 97.50 87 ARG A C 1
ATOM 616 O O . ARG A 1 87 ? 1.524 5.676 2.515 1.00 97.50 87 ARG A O 1
ATOM 623 N N . VAL A 1 88 ? 0.802 3.906 1.372 1.00 98.75 88 VAL A N 1
ATOM 624 C CA . VAL A 1 88 ? -0.476 3.876 2.112 1.00 98.75 88 VAL A CA 1
ATOM 625 C C . VAL A 1 88 ? -0.366 3.001 3.356 1.00 98.75 88 VAL A C 1
ATOM 627 O O . VAL A 1 88 ? -0.726 3.437 4.446 1.00 98.75 88 VAL A O 1
ATOM 630 N N . PHE A 1 89 ? 0.144 1.777 3.201 1.00 98.75 89 PHE A N 1
ATOM 631 C CA . PHE A 1 89 ? 0.322 0.824 4.298 1.00 98.75 89 PHE A CA 1
ATOM 632 C C . PHE A 1 89 ? 1.727 0.217 4.302 1.00 98.75 89 PHE A C 1
ATOM 634 O O . PHE A 1 89 ? 2.221 -0.209 3.249 1.00 98.75 89 PHE A O 1
ATOM 641 N N . GLU A 1 90 ? 2.307 0.052 5.495 1.00 98.56 90 GLU A N 1
ATOM 642 C CA . GLU A 1 90 ? 3.353 -0.943 5.736 1.00 98.56 90 GLU A CA 1
ATOM 643 C C . GLU A 1 90 ? 2.857 -2.066 6.635 1.00 98.56 90 GLU A C 1
ATOM 645 O O . GLU A 1 90 ? 2.246 -1.822 7.668 1.00 98.56 90 GLU A O 1
ATOM 650 N N . ILE A 1 91 ? 3.176 -3.308 6.286 1.00 98.50 91 ILE A N 1
ATOM 651 C CA . ILE A 1 91 ? 2.973 -4.467 7.153 1.00 98.50 91 ILE A CA 1
ATOM 652 C C . ILE A 1 91 ? 4.336 -4.964 7.611 1.00 98.50 91 ILE A C 1
ATOM 654 O O . ILE A 1 91 ? 5.195 -5.297 6.789 1.00 98.50 91 ILE A O 1
ATOM 658 N N . ARG A 1 92 ? 4.511 -5.003 8.933 1.00 96.44 92 ARG A N 1
ATOM 659 C CA . ARG A 1 92 ? 5.788 -5.241 9.611 1.00 96.44 92 ARG A CA 1
ATOM 660 C C . ARG A 1 92 ? 5.647 -6.314 10.693 1.00 96.44 92 ARG A C 1
ATOM 662 O O . ARG A 1 92 ? 4.544 -6.746 11.021 1.00 96.44 92 ARG A O 1
ATOM 669 N N . ASN A 1 93 ? 6.774 -6.712 11.289 1.00 96.06 93 ASN A N 1
ATOM 670 C CA . ASN A 1 93 ? 6.846 -7.557 12.494 1.00 96.06 93 ASN A CA 1
ATOM 671 C C . ASN A 1 93 ? 6.036 -8.860 12.414 1.00 96.06 93 ASN A C 1
ATOM 673 O O . ASN A 1 93 ? 5.463 -9.322 13.397 1.00 96.06 93 ASN A O 1
ATOM 677 N N . ASP A 1 94 ? 6.005 -9.450 11.222 1.00 96.19 94 ASP A N 1
ATOM 678 C CA . ASP A 1 94 ? 5.293 -10.687 10.919 1.00 96.19 94 ASP A CA 1
ATOM 679 C C . ASP A 1 94 ? 3.780 -10.628 11.192 1.00 96.19 94 ASP A C 1
ATOM 681 O O . ASP A 1 94 ? 3.136 -11.664 11.378 1.00 96.19 94 ASP A O 1
ATOM 685 N N . ALA A 1 95 ? 3.201 -9.422 11.176 1.00 96.69 95 ALA A N 1
ATOM 686 C CA . ALA A 1 95 ? 1.774 -9.216 11.355 1.00 96.69 95 ALA A CA 1
ATOM 687 C C . ALA A 1 95 ? 0.952 -9.935 10.271 1.00 96.69 95 ALA A C 1
ATOM 689 O O . ALA A 1 95 ? 1.323 -9.999 9.093 1.00 96.69 95 ALA A O 1
ATOM 690 N N . ASP A 1 96 ? -0.192 -10.476 10.688 1.00 97.75 96 ASP A N 1
ATOM 691 C CA . ASP A 1 96 ? -1.212 -11.038 9.814 1.00 97.75 96 ASP A CA 1
ATOM 692 C C . ASP A 1 96 ? -2.330 -10.019 9.612 1.00 97.75 96 ASP A C 1
ATOM 694 O O . ASP A 1 96 ? -3.147 -9.785 10.506 1.00 97.75 96 ASP A O 1
ATOM 698 N N . VAL A 1 97 ? -2.350 -9.401 8.434 1.00 98.56 97 VAL A N 1
ATOM 699 C CA . VAL A 1 97 ? -3.259 -8.300 8.124 1.00 98.56 97 VAL A CA 1
ATOM 700 C C . VAL A 1 97 ? -4.269 -8.724 7.074 1.00 98.56 97 VAL A C 1
ATOM 702 O O . VAL A 1 97 ? -3.929 -9.303 6.037 1.00 98.56 97 VAL A O 1
ATOM 705 N N . GLN A 1 98 ? -5.533 -8.396 7.333 1.00 98.81 98 GLN A N 1
ATOM 706 C CA . GLN A 1 98 ? -6.618 -8.589 6.379 1.00 98.81 98 GLN A CA 1
ATOM 707 C C . GLN A 1 98 ? -7.195 -7.240 5.959 1.00 98.81 98 GLN A C 1
ATOM 709 O O . GLN A 1 98 ? -7.697 -6.496 6.799 1.00 98.81 98 GLN A O 1
ATOM 714 N N . LEU A 1 99 ? -7.162 -6.948 4.659 1.00 98.81 99 LEU A N 1
ATOM 715 C CA . LEU A 1 99 ? -7.794 -5.769 4.069 1.00 98.81 99 LEU A CA 1
ATOM 716 C C . LEU A 1 99 ? -9.000 -6.216 3.242 1.00 98.81 99 LEU A C 1
ATOM 718 O O . LEU A 1 99 ? -8.857 -6.894 2.221 1.00 98.81 99 LEU A O 1
ATOM 722 N N . LEU A 1 100 ? -10.193 -5.866 3.709 1.00 98.56 100 LEU A N 1
ATOM 723 C CA . LEU A 1 100 ? -11.458 -6.342 3.160 1.00 98.56 100 LEU A CA 1
ATOM 724 C C . LEU A 1 100 ? -12.291 -5.155 2.679 1.00 98.56 100 LEU A C 1
ATOM 726 O O . LEU A 1 100 ? -12.380 -4.151 3.387 1.00 98.56 100 LEU A O 1
ATOM 730 N N . ASP A 1 101 ? -12.943 -5.289 1.523 1.00 97.94 101 ASP A N 1
ATOM 731 C CA . ASP A 1 101 ? -13.982 -4.356 1.065 1.00 97.94 101 ASP A CA 1
ATOM 732 C C . ASP A 1 101 ? -13.517 -2.880 0.962 1.00 97.94 101 ASP A C 1
ATOM 734 O O . ASP A 1 101 ? -14.275 -1.957 1.272 1.00 97.94 101 ASP A O 1
ATOM 738 N N . LEU A 1 102 ? -12.268 -2.629 0.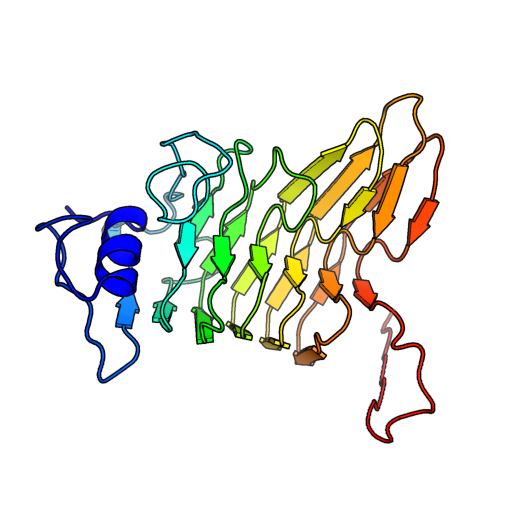545 1.00 98.44 102 LEU A N 1
ATOM 739 C CA . LEU A 1 102 ? -11.681 -1.281 0.454 1.00 98.44 102 LEU A CA 1
ATOM 740 C C . LEU A 1 102 ? -10.787 -1.075 -0.780 1.00 98.44 102 LEU A C 1
ATOM 742 O O . LEU A 1 102 ? -10.326 -2.036 -1.403 1.00 98.44 102 LEU A O 1
ATOM 746 N N . THR A 1 103 ? -10.527 0.191 -1.112 1.00 98.56 103 THR A N 1
ATOM 747 C CA . THR A 1 103 ? -9.518 0.617 -2.094 1.00 98.56 103 THR A CA 1
ATOM 748 C C . THR A 1 103 ? -8.305 1.235 -1.407 1.00 98.56 103 THR A C 1
ATOM 750 O O . THR A 1 103 ? -8.458 2.052 -0.502 1.00 98.56 103 THR A O 1
ATOM 753 N N . VAL A 1 104 ? -7.114 0.892 -1.901 1.00 98.81 104 VAL A N 1
ATOM 754 C CA . VAL A 1 104 ? -5.831 1.541 -1.599 1.00 98.81 104 VAL A CA 1
ATOM 755 C C . VAL A 1 104 ? -5.354 2.295 -2.838 1.00 98.81 104 VAL A C 1
ATOM 757 O O . VAL A 1 104 ? -5.196 1.686 -3.901 1.00 98.81 104 VAL A O 1
ATOM 760 N N . THR A 1 105 ? -5.155 3.609 -2.721 1.00 98.75 105 THR A N 1
ATOM 761 C CA . THR A 1 105 ? -4.822 4.464 -3.867 1.00 98.75 105 THR A CA 1
ATOM 762 C C . THR A 1 105 ? -3.866 5.587 -3.520 1.00 98.75 105 THR A C 1
ATOM 764 O O . THR A 1 105 ? -3.747 5.973 -2.358 1.00 98.75 105 THR A O 1
ATOM 767 N N . ASN A 1 106 ? -3.257 6.158 -4.561 1.00 98.44 106 ASN A N 1
ATOM 768 C CA . ASN A 1 106 ? -2.478 7.388 -4.489 1.00 98.44 106 ASN A CA 1
ATOM 769 C C . ASN A 1 106 ? -1.356 7.320 -3.445 1.00 98.44 106 ASN A C 1
ATOM 771 O O . ASN A 1 106 ? -1.044 8.321 -2.813 1.00 98.44 106 ASN A O 1
ATOM 775 N N . GLY A 1 107 ? -0.755 6.155 -3.225 1.00 98.56 107 GLY A N 1
ATOM 776 C CA . GLY A 1 107 ? 0.531 6.082 -2.547 1.00 98.56 107 GLY A CA 1
ATOM 777 C C . GLY A 1 107 ? 1.663 6.524 -3.474 1.00 98.56 107 GLY A C 1
ATOM 778 O O . GLY A 1 107 ? 1.550 6.384 -4.698 1.00 98.56 107 GLY A O 1
ATOM 779 N N . GLY A 1 108 ? 2.753 7.042 -2.909 1.00 97.19 108 GLY A N 1
ATOM 780 C CA . GLY A 1 108 ? 3.910 7.475 -3.688 1.00 97.19 108 GLY A CA 1
ATOM 781 C C . GLY A 1 108 ? 5.111 7.915 -2.864 1.00 97.19 108 GLY A C 1
ATOM 782 O O . GLY A 1 108 ? 5.264 7.504 -1.721 1.00 97.19 108 GLY A O 1
ATOM 783 N N . SER A 1 109 ? 5.996 8.715 -3.466 1.00 95.38 109 SER A N 1
ATOM 784 C CA . SER A 1 109 ? 7.211 9.252 -2.821 1.00 95.38 109 SER A CA 1
ATOM 785 C C . SER A 1 109 ? 8.153 8.202 -2.194 1.00 95.38 109 SER A C 1
ATOM 787 O O . SER A 1 109 ? 8.947 8.510 -1.307 1.00 95.38 109 SER A O 1
ATOM 789 N N . VAL A 1 110 ? 8.114 6.962 -2.690 1.00 96.06 110 VAL A N 1
ATOM 790 C CA . VAL A 1 110 ? 8.942 5.833 -2.239 1.00 96.06 110 VAL A CA 1
ATOM 791 C C . VAL A 1 110 ? 9.409 4.979 -3.412 1.00 96.06 110 VAL A C 1
ATOM 793 O O . VAL A 1 110 ? 8.954 5.150 -4.538 1.00 96.06 110 VAL A O 1
ATOM 796 N N . THR A 1 111 ? 10.286 4.009 -3.150 1.00 96.50 111 THR A N 1
ATOM 797 C CA . THR A 1 111 ? 10.817 3.095 -4.175 1.00 96.50 111 THR A CA 1
ATOM 798 C C . THR A 1 111 ? 10.258 1.672 -4.105 1.00 96.50 111 THR A C 1
ATOM 800 O O . THR A 1 111 ? 10.444 0.895 -5.044 1.00 96.50 111 THR A O 1
ATOM 803 N N . LEU A 1 112 ? 9.556 1.311 -3.028 1.00 97.12 112 LEU A N 1
ATOM 804 C CA . LEU A 1 112 ? 9.000 -0.025 -2.798 1.00 97.12 112 LEU A CA 1
ATOM 805 C C . LEU A 1 112 ? 7.560 0.112 -2.303 1.00 97.12 112 LEU A C 1
ATOM 807 O O . LEU A 1 112 ? 7.346 0.770 -1.295 1.00 97.12 112 LEU A O 1
ATOM 811 N N . GLY A 1 113 ? 6.586 -0.527 -2.952 1.00 98.19 113 GLY A N 1
ATOM 812 C CA . GLY A 1 113 ? 5.261 -0.691 -2.340 1.00 98.19 113 GLY A CA 1
ATOM 813 C C . GLY A 1 113 ? 4.495 0.610 -2.113 1.00 98.19 113 GLY A C 1
ATOM 814 O O . GLY A 1 113 ? 4.022 0.816 -1.000 1.00 98.19 113 GLY A O 1
ATOM 815 N N . ALA A 1 114 ? 4.383 1.481 -3.125 1.00 98.50 114 ALA A N 1
ATOM 816 C CA . ALA A 1 114 ? 3.700 2.773 -2.986 1.00 98.50 114 ALA A CA 1
ATOM 817 C C . ALA A 1 114 ? 2.265 2.616 -2.449 1.00 98.50 114 ALA A C 1
ATOM 819 O O . ALA A 1 114 ? 1.884 3.297 -1.511 1.00 98.50 114 ALA A O 1
ATOM 820 N N . GLY A 1 115 ? 1.483 1.661 -2.946 1.00 98.81 115 GLY A N 1
ATOM 821 C CA . GLY A 1 115 ? 0.225 1.297 -2.297 1.00 98.81 115 GLY A CA 1
ATOM 822 C C . GLY A 1 115 ? 0.485 0.579 -0.976 1.00 98.81 115 GLY A C 1
ATOM 823 O O . GLY A 1 115 ? 0.179 1.084 0.102 1.00 98.81 115 GLY A O 1
ATOM 824 N N . ILE A 1 116 ? 1.035 -0.629 -1.068 1.00 98.94 116 ILE A N 1
ATOM 825 C CA . ILE A 1 116 ? 1.248 -1.500 0.087 1.00 98.94 116 ILE A CA 1
ATOM 826 C C . ILE A 1 116 ? 2.653 -2.085 0.045 1.00 98.94 116 ILE A C 1
ATOM 828 O O . ILE A 1 116 ? 3.056 -2.690 -0.954 1.00 98.94 116 ILE A O 1
ATOM 832 N N . TYR A 1 117 ? 3.360 -1.997 1.167 1.00 98.69 117 TYR A N 1
ATOM 833 C CA . TYR A 1 117 ? 4.607 -2.716 1.376 1.00 98.69 117 TYR A CA 1
ATOM 834 C C . TYR A 1 117 ? 4.462 -3.735 2.507 1.00 98.69 117 TYR A C 1
ATOM 836 O O . TYR A 1 117 ? 4.154 -3.393 3.641 1.00 98.69 117 TYR A O 1
ATOM 844 N N . VAL A 1 118 ? 4.695 -5.009 2.201 1.00 98.44 118 VAL A N 1
ATOM 845 C CA . VAL A 1 118 ? 4.788 -6.086 3.192 1.00 98.44 118 VAL A CA 1
ATOM 846 C C . VAL A 1 118 ? 6.267 -6.379 3.413 1.00 98.44 118 VAL A C 1
ATOM 848 O O . VAL A 1 118 ? 6.864 -7.158 2.660 1.00 98.44 118 VAL A O 1
ATOM 851 N N . SER A 1 119 ? 6.874 -5.734 4.411 1.00 96.62 119 SER A N 1
ATOM 852 C CA . SER A 1 119 ? 8.289 -5.938 4.741 1.00 96.62 119 SER A CA 1
ATOM 853 C C . SER A 1 119 ? 8.516 -7.281 5.432 1.00 96.62 119 SER A C 1
ATOM 855 O O . SER A 1 119 ? 9.525 -7.942 5.178 1.00 96.62 119 SER A O 1
ATOM 857 N N . SER A 1 120 ? 7.544 -7.746 6.219 1.00 94.94 120 SER A N 1
ATOM 858 C CA . SER A 1 120 ? 7.425 -9.142 6.641 1.00 94.94 120 SER A CA 1
ATOM 859 C C . SER A 1 120 ? 5.968 -9.496 6.981 1.00 94.94 120 SER A C 1
ATOM 861 O O . SER A 1 120 ? 5.094 -8.633 6.964 1.00 94.94 120 SER A O 1
ATOM 863 N N . GL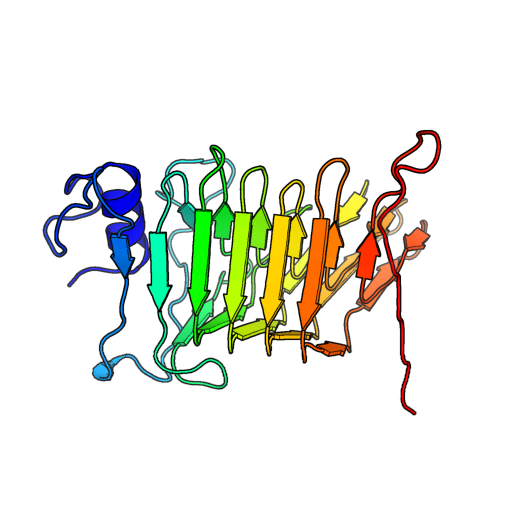Y A 1 121 ? 5.675 -10.772 7.247 1.00 95.81 121 GLY A N 1
ATOM 864 C CA . GLY A 1 121 ? 4.325 -11.222 7.611 1.00 95.81 121 GLY A CA 1
ATOM 865 C C . GLY A 1 121 ? 3.430 -11.635 6.444 1.00 95.81 121 GLY A C 1
ATOM 866 O O . GLY A 1 121 ? 3.876 -12.244 5.463 1.00 95.81 121 GLY A O 1
ATOM 867 N N . ARG A 1 122 ? 2.125 -11.394 6.598 1.00 97.88 122 ARG A N 1
ATOM 868 C CA . ARG A 1 122 ? 1.090 -11.858 5.670 1.00 97.88 122 ARG A CA 1
ATOM 869 C C . ARG A 1 122 ? 0.066 -10.768 5.394 1.00 97.88 122 ARG A C 1
ATOM 871 O O . ARG A 1 122 ? -0.471 -10.161 6.312 1.00 97.88 122 ARG A O 1
ATOM 878 N N . LEU A 1 123 ? -0.279 -10.630 4.117 1.00 98.75 123 LEU A N 1
ATOM 879 C CA . LEU A 1 123 ? -1.404 -9.826 3.664 1.00 98.75 123 LEU A CA 1
ATOM 880 C C . LEU A 1 123 ? -2.445 -10.719 2.988 1.00 98.75 123 LEU A C 1
ATOM 882 O O . LEU A 1 123 ? -2.174 -11.380 1.980 1.00 98.75 123 LEU A O 1
ATOM 886 N N . THR A 1 124 ? -3.660 -10.696 3.526 1.00 98.88 124 THR A N 1
ATOM 887 C CA . THR A 1 124 ? -4.848 -11.217 2.851 1.00 98.88 124 THR A CA 1
ATOM 888 C C . THR A 1 124 ? -5.698 -10.050 2.381 1.00 98.88 124 THR A C 1
ATOM 890 O O . THR A 1 124 ? -6.081 -9.196 3.175 1.00 98.88 124 THR A O 1
ATOM 893 N N . MET A 1 125 ? -6.025 -10.021 1.094 1.00 98.75 125 MET A N 1
ATOM 894 C CA . MET A 1 125 ? -6.976 -9.059 0.549 1.00 98.75 125 MET A CA 1
ATOM 895 C C . MET A 1 125 ? -8.158 -9.787 -0.068 1.00 98.75 125 MET A C 1
ATOM 897 O O . MET A 1 125 ? -7.990 -10.773 -0.796 1.00 98.75 125 MET A O 1
ATOM 901 N N . GLN A 1 126 ? -9.355 -9.277 0.197 1.00 98.56 126 GLN A N 1
ATOM 902 C CA . GLN A 1 126 ? -10.578 -9.827 -0.359 1.00 98.56 126 GLN A CA 1
ATOM 903 C C . GLN A 1 126 ? -11.550 -8.715 -0.742 1.00 98.56 126 GLN A C 1
ATOM 905 O O . GLN A 1 126 ? -11.756 -7.786 0.035 1.00 98.56 126 GLN A O 1
ATOM 910 N N . ASP A 1 127 ? -12.164 -8.851 -1.924 1.00 97.94 127 ASP A N 1
ATOM 911 C CA . ASP A 1 127 ? -13.164 -7.899 -2.428 1.00 97.94 127 ASP A CA 1
ATOM 912 C C . ASP A 1 127 ? -12.621 -6.456 -2.400 1.00 97.94 127 ASP A C 1
ATOM 914 O O . ASP A 1 127 ? -13.302 -5.522 -1.994 1.00 97.94 127 ASP A O 1
ATOM 918 N N . ALA A 1 128 ? -11.351 -6.295 -2.782 1.00 98.44 128 ALA A N 1
ATOM 919 C CA . ALA A 1 128 ? -10.561 -5.084 -2.575 1.00 98.44 128 ALA A CA 1
ATOM 920 C C . ALA A 1 128 ? -9.895 -4.605 -3.871 1.00 98.44 128 ALA A C 1
ATOM 922 O O . ALA A 1 128 ? -9.860 -5.309 -4.886 1.00 98.44 128 ALA A O 1
ATOM 923 N N . ARG A 1 129 ? -9.332 -3.399 -3.841 1.00 98.56 129 ARG A N 1
ATOM 924 C CA . ARG A 1 129 ? -8.632 -2.812 -4.984 1.00 98.56 129 ARG A CA 1
ATOM 925 C C . ARG A 1 129 ? -7.347 -2.113 -4.554 1.00 98.56 129 ARG A C 1
ATOM 927 O O . ARG A 1 129 ? -7.323 -1.439 -3.531 1.00 98.56 129 ARG A O 1
ATOM 934 N N . VAL A 1 130 ? -6.304 -2.241 -5.367 1.00 98.81 130 VAL A N 1
ATOM 935 C CA . VAL A 1 130 ? -5.074 -1.444 -5.262 1.00 98.81 130 VAL A CA 1
ATOM 936 C C . VAL A 1 130 ? -4.846 -0.769 -6.603 1.00 98.81 130 VAL A C 1
ATOM 938 O O . VAL A 1 130 ? -4.626 -1.448 -7.612 1.00 98.81 130 VAL A O 1
ATOM 941 N N . SER A 1 131 ? -4.951 0.555 -6.645 1.00 98.38 131 SER A N 1
ATOM 942 C CA . SER A 1 131 ? -4.861 1.271 -7.914 1.00 98.38 131 SER A CA 1
ATOM 943 C C . SER A 1 131 ? -4.237 2.640 -7.828 1.00 98.38 131 SER A C 1
ATOM 945 O O . SER A 1 131 ? -4.301 3.255 -6.777 1.00 98.38 131 SER A O 1
ATOM 947 N N . SER A 1 132 ? -3.720 3.140 -8.951 1.00 98.44 132 SER A N 1
ATOM 948 C CA . SER A 1 132 ? -3.245 4.527 -9.060 1.00 98.44 132 SER A CA 1
ATOM 949 C C . SER A 1 132 ? -2.184 4.878 -8.017 1.00 98.44 132 SER A C 1
ATOM 951 O O . SER A 1 132 ? -2.135 5.996 -7.517 1.00 98.44 132 SER A O 1
ATOM 953 N N . ASN A 1 133 ? -1.346 3.902 -7.669 1.00 98.81 133 ASN A N 1
ATOM 954 C CA . ASN A 1 133 ? -0.160 4.123 -6.855 1.00 98.81 133 ASN A CA 1
ATOM 955 C C . ASN A 1 133 ? 1.039 4.315 -7.779 1.00 98.81 133 ASN A C 1
ATOM 957 O O . ASN A 1 133 ? 1.164 3.610 -8.787 1.00 98.81 133 ASN A O 1
ATOM 961 N N . LEU A 1 134 ? 1.903 5.262 -7.431 1.00 98.31 134 LEU A N 1
ATOM 962 C CA . LEU A 1 134 ? 2.963 5.744 -8.303 1.00 98.31 134 LEU A CA 1
ATOM 963 C C . LEU A 1 134 ? 4.311 5.680 -7.590 1.00 98.31 134 LEU A C 1
ATOM 965 O O . LEU A 1 134 ? 4.479 6.204 -6.496 1.00 98.31 134 LEU A O 1
ATOM 969 N N . ILE A 1 135 ? 5.294 5.073 -8.239 1.00 97.62 135 ILE A N 1
ATOM 970 C CA . ILE A 1 135 ? 6.700 5.179 -7.856 1.00 97.62 135 ILE A CA 1
ATOM 971 C C . ILE A 1 135 ? 7.387 6.059 -8.894 1.00 97.62 135 ILE A C 1
ATOM 973 O O . ILE A 1 135 ? 7.566 5.624 -10.028 1.00 97.62 135 ILE A O 1
ATOM 977 N N . GLU A 1 136 ? 7.798 7.262 -8.498 1.00 94.88 136 GLU A N 1
ATOM 978 C CA . GLU A 1 136 ? 8.678 8.123 -9.295 1.00 94.88 136 GLU A CA 1
ATOM 979 C C . GLU A 1 136 ? 10.124 7.888 -8.855 1.00 94.88 136 GLU A C 1
ATOM 981 O O . GLU A 1 136 ? 10.497 8.145 -7.707 1.00 94.88 136 GLU A O 1
ATOM 986 N N . VAL A 1 137 ? 10.952 7.364 -9.755 1.00 89.00 137 VAL A N 1
ATOM 987 C CA . VAL A 1 137 ? 12.354 7.048 -9.465 1.00 89.00 137 VAL A CA 1
ATOM 988 C C . VAL A 1 137 ? 13.272 7.637 -10.519 1.00 89.00 137 VAL A C 1
ATOM 990 O O . VAL A 1 137 ? 13.240 7.263 -11.686 1.00 89.00 137 VAL A O 1
ATOM 993 N N . ASN A 1 138 ? 14.171 8.508 -10.068 1.00 86.31 138 ASN A N 1
ATOM 994 C CA . ASN A 1 138 ? 15.152 9.154 -10.937 1.00 86.31 138 ASN A CA 1
ATOM 995 C C . ASN A 1 138 ? 16.494 8.423 -10.963 1.00 86.31 138 ASN A C 1
ATOM 997 O O . ASN A 1 138 ? 17.384 8.863 -11.658 1.00 86.31 138 ASN A O 1
ATOM 1001 N N . SER A 1 139 ? 16.688 7.358 -10.181 1.00 85.12 139 SER A N 1
ATOM 1002 C CA . SER A 1 139 ? 17.842 6.452 -10.268 1.00 85.12 139 SER A CA 1
ATOM 1003 C C . SER A 1 139 ? 17.581 5.192 -9.433 1.00 85.12 139 SER A C 1
ATOM 1005 O O . SER A 1 139 ? 16.755 5.198 -8.518 1.00 85.12 139 SER A O 1
ATOM 1007 N N . GLY A 1 140 ? 18.279 4.093 -9.730 1.00 89.25 140 GLY A N 1
ATOM 1008 C CA . GLY A 1 140 ? 18.210 2.873 -8.921 1.00 89.25 140 GLY A CA 1
ATOM 1009 C C . GLY A 1 140 ? 17.072 1.942 -9.332 1.00 89.25 140 GLY A C 1
ATOM 1010 O O . GLY A 1 140 ? 17.011 1.511 -10.482 1.00 89.25 140 GLY A O 1
ATOM 1011 N N . SER A 1 141 ? 16.211 1.549 -8.394 1.00 92.56 141 SER A N 1
ATOM 1012 C CA . SER A 1 141 ? 15.150 0.572 -8.660 1.00 92.56 141 SER A CA 1
ATOM 1013 C C . SER A 1 141 ? 13.832 0.933 -7.996 1.00 92.56 141 SER A C 1
ATOM 1015 O O . SER A 1 141 ? 13.822 1.286 -6.819 1.00 92.56 141 SER A O 1
ATOM 1017 N N . GLY A 1 142 ? 12.742 0.748 -8.736 1.00 95.31 142 GLY A N 1
ATOM 1018 C CA . GLY A 1 142 ? 11.372 0.802 -8.240 1.00 95.31 142 GLY A CA 1
ATOM 1019 C C . GLY A 1 142 ? 10.731 -0.582 -8.307 1.00 95.31 142 GLY A C 1
ATOM 1020 O O . GLY A 1 142 ? 10.982 -1.340 -9.250 1.00 95.31 142 GLY A O 1
ATOM 1021 N N . SER A 1 143 ? 9.907 -0.949 -7.328 1.00 97.00 143 SER A N 1
ATOM 1022 C CA . SER A 1 143 ? 9.195 -2.231 -7.393 1.00 97.00 143 SER A CA 1
ATOM 1023 C C . SER A 1 143 ? 7.868 -2.239 -6.653 1.00 97.00 143 SER A C 1
ATOM 1025 O O . SER A 1 143 ? 7.765 -1.707 -5.549 1.00 97.00 143 SER A O 1
ATOM 1027 N N . GLY A 1 144 ? 6.868 -2.895 -7.245 1.00 98.00 144 GLY A N 1
ATOM 1028 C CA . GLY A 1 144 ? 5.575 -3.078 -6.596 1.00 98.00 144 GLY A CA 1
ATOM 1029 C C . GLY A 1 144 ? 4.852 -1.765 -6.336 1.00 98.00 144 GLY A C 1
ATOM 1030 O O . GLY A 1 144 ? 4.473 -1.540 -5.197 1.00 98.00 144 GLY A O 1
ATOM 1031 N N . ALA A 1 145 ? 4.680 -0.888 -7.334 1.00 98.56 145 ALA A N 1
ATOM 1032 C CA . ALA A 1 145 ? 3.966 0.377 -7.117 1.00 98.56 145 ALA A CA 1
ATOM 1033 C C . ALA A 1 145 ? 2.583 0.143 -6.493 1.00 98.56 145 ALA A C 1
ATOM 1035 O O . ALA A 1 145 ? 2.227 0.822 -5.540 1.00 98.56 145 ALA A O 1
ATOM 1036 N N . GLY A 1 146 ? 1.855 -0.887 -6.929 1.00 98.88 146 GLY A N 1
ATOM 1037 C CA . GLY A 1 146 ? 0.683 -1.380 -6.213 1.00 98.88 146 GLY A CA 1
ATOM 1038 C C . GLY A 1 146 ? 1.069 -2.084 -4.911 1.00 98.88 146 GLY A C 1
ATOM 1039 O O . GLY A 1 146 ? 0.807 -1.574 -3.824 1.00 98.88 146 GLY A O 1
ATOM 1040 N N . ILE A 1 147 ? 1.670 -3.272 -5.022 1.00 98.88 147 ILE A N 1
ATOM 1041 C CA . ILE A 1 147 ? 2.075 -4.089 -3.871 1.00 98.88 147 ILE A CA 1
ATOM 1042 C C . ILE A 1 147 ? 3.522 -4.554 -4.027 1.00 98.88 147 ILE A C 1
ATOM 1044 O O . ILE A 1 147 ? 3.853 -5.251 -4.987 1.00 98.88 147 ILE A O 1
ATOM 1048 N N . HIS A 1 148 ? 4.359 -4.268 -3.035 1.00 98.69 148 HIS A N 1
ATOM 1049 C CA . HIS A 1 148 ? 5.643 -4.935 -2.838 1.00 98.69 148 HIS A CA 1
ATOM 1050 C C . HIS A 1 148 ? 5.530 -5.883 -1.645 1.00 98.69 148 HIS A C 1
ATOM 1052 O O . HIS A 1 148 ? 5.131 -5.459 -0.565 1.00 98.69 148 HIS A O 1
ATOM 1058 N N . SER A 1 149 ? 5.912 -7.152 -1.794 1.00 98.25 149 SER A N 1
ATOM 1059 C CA . SER A 1 149 ? 5.867 -8.104 -0.679 1.00 98.25 149 SER A CA 1
ATOM 1060 C C . SER A 1 149 ? 7.104 -8.975 -0.567 1.00 98.25 149 SER A C 1
ATOM 1062 O O . SER A 1 149 ? 7.477 -9.661 -1.516 1.00 98.25 149 SER A O 1
ATOM 1064 N N . LEU A 1 150 ? 7.679 -9.013 0.633 1.00 97.25 150 LEU A N 1
ATOM 1065 C CA . LEU A 1 150 ? 8.628 -10.036 1.079 1.00 97.25 150 LEU A CA 1
ATOM 1066 C C . LEU A 1 150 ? 7.926 -11.184 1.827 1.00 97.25 150 LEU A C 1
ATOM 1068 O O . LEU A 1 150 ? 8.516 -12.242 2.028 1.00 97.25 150 LEU A O 1
ATOM 1072 N N . GLY A 1 151 ? 6.664 -10.980 2.216 1.00 95.56 151 GLY A N 1
ATOM 1073 C CA . GLY A 1 151 ? 5.812 -11.956 2.889 1.00 95.56 151 GLY A CA 1
ATOM 1074 C C . GLY A 1 151 ? 4.818 -12.665 1.964 1.00 95.56 151 GLY A C 1
ATOM 1075 O O . GLY A 1 151 ? 4.916 -12.618 0.731 1.00 95.56 151 GLY A O 1
ATOM 1076 N N . ASN A 1 152 ? 3.828 -13.324 2.568 1.00 95.94 152 ASN A N 1
ATOM 1077 C CA . ASN A 1 152 ? 2.815 -14.086 1.837 1.00 95.94 152 ASN A CA 1
ATOM 1078 C C . ASN A 1 152 ? 1.618 -13.215 1.440 1.00 95.94 152 ASN A C 1
ATOM 1080 O O . ASN A 1 152 ? 1.014 -12.561 2.290 1.00 95.94 152 ASN A O 1
ATOM 1084 N N . LEU A 1 153 ? 1.228 -13.288 0.166 1.00 98.38 153 LEU A N 1
ATOM 1085 C CA . LEU A 1 153 ? 0.083 -12.582 -0.402 1.00 98.38 153 LEU A CA 1
ATOM 1086 C C . LEU A 1 153 ? -1.041 -13.550 -0.780 1.00 98.38 153 LEU A C 1
ATOM 1088 O O . LEU A 1 153 ? -0.854 -14.455 -1.598 1.00 98.38 153 LEU A O 1
ATOM 1092 N N . PHE A 1 154 ? -2.236 -13.310 -0.244 1.00 98.69 154 PHE A N 1
ATOM 1093 C CA . PHE A 1 154 ? -3.452 -14.054 -0.577 1.00 98.69 154 PHE A CA 1
ATOM 1094 C C . PHE A 1 154 ? -4.522 -13.090 -1.085 1.00 98.69 154 PHE A C 1
ATOM 1096 O O . PHE A 1 154 ? -5.154 -12.393 -0.297 1.00 98.69 154 PHE A O 1
ATOM 1103 N N . LEU A 1 155 ? -4.727 -13.037 -2.403 1.00 98.69 155 LEU A N 1
ATOM 1104 C CA . LEU A 1 155 ? -5.610 -12.056 -3.035 1.00 98.69 155 LEU A CA 1
ATOM 1105 C C . LEU A 1 155 ? -6.804 -12.760 -3.687 1.00 98.69 155 LEU A C 1
ATOM 1107 O O . LEU A 1 155 ? -6.646 -13.463 -4.691 1.00 98.69 155 LEU A O 1
ATOM 1111 N N . THR A 1 156 ? -8.004 -12.546 -3.145 1.00 98.69 156 THR A N 1
ATOM 1112 C CA . THR A 1 156 ? -9.250 -13.139 -3.657 1.00 98.69 156 THR A CA 1
ATOM 1113 C C . THR A 1 156 ? -10.230 -12.069 -4.118 1.00 98.69 156 THR A C 1
ATOM 1115 O O . THR A 1 156 ? -10.674 -11.265 -3.307 1.00 98.69 156 THR A O 1
ATOM 1118 N N . ARG A 1 157 ? -10.629 -12.081 -5.396 1.00 98.06 157 ARG A N 1
ATOM 1119 C CA . ARG A 1 157 ? -11.499 -11.034 -5.976 1.00 98.06 157 ARG A CA 1
ATOM 1120 C C . ARG A 1 157 ? -10.925 -9.633 -5.765 1.00 98.06 157 ARG A C 1
ATOM 1122 O O . ARG A 1 157 ? -11.614 -8.715 -5.335 1.00 98.06 157 ARG A O 1
ATOM 1129 N N . VAL A 1 158 ? -9.632 -9.504 -6.044 1.00 98.56 158 VAL A N 1
ATOM 1130 C CA . VAL A 1 158 ? -8.897 -8.244 -5.935 1.00 98.56 158 VAL A CA 1
ATOM 1131 C C . VAL A 1 158 ? -8.568 -7.722 -7.328 1.00 98.56 158 VAL A C 1
ATOM 1133 O O . VAL A 1 158 ? -8.152 -8.502 -8.186 1.00 98.56 158 VAL A O 1
ATOM 1136 N N . SER A 1 159 ? -8.724 -6.415 -7.545 1.00 98.12 159 SER A N 1
ATOM 1137 C CA . SER A 1 159 ? -8.187 -5.740 -8.735 1.00 98.12 159 SER A CA 1
ATOM 1138 C C . SER A 1 159 ? -6.924 -4.955 -8.384 1.00 98.12 159 SER A C 1
ATOM 1140 O O . SER A 1 159 ? -6.953 -4.094 -7.504 1.00 98.12 159 SER A O 1
ATOM 1142 N N . ILE A 1 160 ? -5.825 -5.245 -9.078 1.00 98.75 160 ILE A N 1
ATOM 1143 C CA . ILE A 1 160 ? -4.568 -4.497 -9.006 1.00 98.75 160 ILE A CA 1
ATOM 1144 C C . ILE A 1 160 ? -4.367 -3.797 -10.346 1.00 98.75 160 ILE A C 1
ATOM 1146 O O . ILE A 1 160 ? -4.021 -4.455 -11.332 1.00 98.75 160 ILE A O 1
ATOM 1150 N N . GLN A 1 161 ? -4.597 -2.485 -10.412 1.00 97.94 161 GLN A N 1
ATOM 1151 C CA . GLN A 1 161 ? -4.605 -1.808 -11.709 1.00 97.94 161 GLN A CA 1
ATOM 1152 C C . GLN A 1 161 ? -4.152 -0.361 -11.722 1.00 97.94 161 GLN A C 1
ATOM 1154 O O . GLN A 1 161 ? -4.307 0.346 -10.735 1.00 97.94 161 GLN A O 1
ATOM 1159 N N . ALA A 1 162 ? -3.676 0.103 -12.879 1.00 98.19 162 ALA A N 1
ATOM 1160 C CA . ALA A 1 162 ? -3.215 1.479 -13.061 1.00 98.19 162 ALA A CA 1
ATOM 1161 C C . ALA A 1 162 ? -2.145 1.892 -12.036 1.00 98.19 162 ALA A C 1
ATOM 1163 O O . ALA A 1 162 ? -2.101 3.048 -11.632 1.00 98.19 162 ALA A O 1
ATOM 1164 N N . ASN A 1 163 ? -1.329 0.945 -11.563 1.00 98.75 163 ASN A N 1
ATOM 1165 C CA . ASN A 1 163 ? -0.165 1.258 -10.742 1.00 98.75 163 ASN A CA 1
ATOM 1166 C C . ASN A 1 163 ? 1.048 1.432 -11.652 1.00 98.75 163 ASN A C 1
ATOM 1168 O O . ASN A 1 163 ? 1.235 0.661 -12.601 1.00 98.75 163 ASN A O 1
ATOM 1172 N N . GLU A 1 164 ? 1.864 2.435 -11.357 1.00 97.75 164 GLU A N 1
ATOM 1173 C CA . GLU A 1 164 ? 2.914 2.891 -12.256 1.00 97.75 164 GLU A CA 1
ATOM 1174 C C . GLU A 1 164 ? 4.261 3.011 -11.546 1.00 97.75 164 GLU A C 1
ATOM 1176 O O . GLU A 1 164 ? 4.362 3.492 -10.420 1.00 97.75 164 GLU A O 1
ATOM 1181 N N . ILE A 1 165 ? 5.309 2.555 -12.226 1.00 96.81 165 ILE A N 1
ATOM 1182 C CA . ILE A 1 165 ? 6.687 2.930 -11.921 1.00 96.81 165 ILE A CA 1
ATOM 1183 C C . ILE A 1 165 ? 7.122 3.852 -13.055 1.00 96.81 165 ILE A C 1
ATOM 1185 O O . ILE A 1 165 ? 7.330 3.372 -14.173 1.00 96.81 165 ILE A O 1
ATOM 1189 N N . ASP A 1 166 ? 7.242 5.144 -12.767 1.00 93.75 166 ASP A N 1
ATOM 1190 C CA . ASP A 1 166 ? 7.729 6.139 -13.712 1.00 93.75 166 ASP A CA 1
ATOM 1191 C C . ASP A 1 166 ? 9.201 6.460 -13.438 1.00 93.75 166 ASP A C 1
ATOM 1193 O O . ASP A 1 166 ? 9.612 6.838 -12.338 1.00 93.75 166 ASP A O 1
ATOM 1197 N N . ALA A 1 167 ? 10.007 6.265 -14.471 1.00 83.25 167 ALA A N 1
ATOM 1198 C CA . ALA A 1 167 ? 11.422 6.569 -14.509 1.00 83.25 167 ALA A CA 1
ATOM 1199 C C . ALA A 1 167 ? 11.722 7.382 -15.770 1.00 83.25 167 ALA A C 1
ATOM 1201 O O . ALA A 1 167 ? 12.418 6.926 -16.688 1.00 83.25 167 ALA A O 1
ATOM 1202 N N . SER A 1 168 ? 11.124 8.571 -15.826 1.00 69.44 168 SER A N 1
ATOM 1203 C CA . SER A 1 168 ? 11.144 9.489 -16.966 1.00 69.44 168 SER A CA 1
ATOM 1204 C C . SER A 1 168 ? 12.470 10.235 -17.163 1.00 69.44 168 SER A C 1
ATOM 1206 O O . SER A 1 168 ? 12.615 10.960 -18.147 1.00 69.44 168 SER A O 1
ATOM 1208 N N . GLU A 1 169 ? 13.442 10.072 -16.262 1.00 72.00 169 GLU A N 1
ATOM 1209 C CA . GLU A 1 169 ? 14.714 10.803 -16.279 1.00 72.00 169 GLU A CA 1
ATOM 1210 C C . GLU A 1 169 ? 15.880 10.015 -16.909 1.00 72.00 169 GLU A C 1
ATOM 1212 O O . GLU A 1 169 ? 15.794 8.825 -17.219 1.00 72.00 169 GLU A O 1
ATOM 1217 N N . THR A 1 170 ? 17.003 10.703 -17.139 1.00 67.44 170 THR A N 1
ATOM 1218 C CA . THR A 1 170 ? 18.156 10.203 -17.915 1.00 67.44 170 THR A CA 1
ATOM 1219 C C . THR A 1 170 ? 18.967 9.081 -17.262 1.00 67.44 170 THR A C 1
ATOM 1221 O O . THR A 1 170 ? 19.865 8.537 -17.907 1.00 67.44 170 THR A O 1
ATOM 1224 N N . ASP A 1 171 ? 18.697 8.728 -16.015 1.00 74.00 171 ASP A N 1
ATOM 1225 C CA . ASP A 1 171 ? 19.487 7.755 -15.264 1.00 74.00 171 ASP A CA 1
ATOM 1226 C C . ASP A 1 171 ? 18.972 6.320 -15.436 1.00 74.00 171 ASP A C 1
ATOM 1228 O O . ASP A 1 171 ? 17.849 6.054 -15.873 1.00 74.00 171 ASP A O 1
ATOM 1232 N N . THR A 1 172 ? 19.824 5.349 -15.100 1.00 82.94 172 THR A N 1
ATOM 1233 C CA . THR A 1 172 ? 19.464 3.935 -15.202 1.00 82.94 172 THR A CA 1
ATOM 1234 C C . THR A 1 172 ? 18.525 3.511 -14.085 1.00 82.94 172 THR A C 1
ATOM 1236 O O . THR A 1 172 ? 18.896 3.534 -12.909 1.00 82.94 172 THR A O 1
ATOM 1239 N N . VAL A 1 173 ? 17.331 3.052 -14.478 1.00 84.00 173 VAL A N 1
ATOM 1240 C CA . VAL A 1 173 ? 16.300 2.574 -13.554 1.00 84.00 173 VAL A CA 1
ATOM 1241 C C . VAL A 1 173 ? 15.828 1.160 -13.868 1.00 84.00 173 VAL A C 1
ATOM 1243 O O . VAL A 1 173 ? 15.486 0.820 -15.000 1.00 84.00 173 VAL A O 1
ATOM 1246 N N . PHE A 1 174 ? 15.753 0.340 -12.826 1.00 91.50 174 PHE A N 1
ATOM 1247 C CA . PHE A 1 174 ? 15.214 -1.011 -12.877 1.00 91.50 174 PHE A CA 1
ATOM 1248 C C . PHE A 1 174 ? 13.817 -1.049 -12.253 1.00 91.50 174 PHE A C 1
ATOM 1250 O O . PHE A 1 174 ? 13.672 -0.896 -11.042 1.00 91.50 174 PHE A O 1
ATOM 1257 N N . GLY A 1 175 ? 12.791 -1.261 -13.074 1.00 93.62 175 GLY A N 1
ATOM 1258 C CA . GLY A 1 175 ? 11.418 -1.450 -12.617 1.00 93.62 175 GLY A CA 1
ATOM 1259 C C . GLY A 1 175 ? 11.055 -2.931 -12.526 1.00 93.62 175 GLY A C 1
ATOM 1260 O O . GLY A 1 175 ? 11.368 -3.705 -13.438 1.00 93.62 175 GLY A O 1
ATOM 1261 N N . TYR A 1 176 ? 10.353 -3.319 -11.462 1.00 96.12 176 TYR A N 1
ATOM 1262 C CA . TYR A 1 176 ? 9.876 -4.690 -11.267 1.00 96.12 176 TYR A CA 1
ATOM 1263 C C . TYR A 1 176 ? 8.431 -4.707 -10.778 1.00 96.12 176 TYR A C 1
ATOM 1265 O O . TYR A 1 176 ? 8.154 -4.217 -9.686 1.00 96.12 176 TYR A O 1
ATOM 1273 N N . GLY A 1 177 ? 7.518 -5.315 -11.539 1.00 96.69 177 GLY A N 1
ATOM 1274 C CA . GLY A 1 177 ? 6.166 -5.573 -11.045 1.00 96.69 177 GLY A CA 1
ATOM 1275 C C . GLY A 1 177 ? 5.423 -4.308 -10.635 1.00 96.69 177 GLY A C 1
ATOM 1276 O O . GLY A 1 177 ? 5.143 -4.174 -9.452 1.00 96.69 177 GLY A O 1
ATOM 1277 N N . ALA A 1 178 ? 5.117 -3.374 -11.545 1.00 97.62 178 ALA A N 1
ATOM 1278 C CA . ALA A 1 178 ? 4.403 -2.149 -11.152 1.00 97.62 178 ALA A CA 1
ATOM 1279 C C . ALA A 1 178 ? 3.067 -2.453 -10.459 1.00 97.62 178 ALA A C 1
ATOM 1281 O O . ALA A 1 178 ? 2.732 -1.798 -9.480 1.00 97.62 178 ALA A O 1
ATOM 1282 N N . GLY A 1 179 ? 2.354 -3.500 -10.884 1.00 98.62 179 GLY A N 1
ATOM 1283 C CA . GLY A 1 179 ? 1.215 -4.019 -10.128 1.00 98.62 179 GLY A CA 1
ATOM 1284 C C . GLY A 1 179 ? 1.656 -4.713 -8.839 1.00 98.62 179 GLY A C 1
ATOM 1285 O O . GLY A 1 179 ? 1.383 -4.231 -7.742 1.00 98.62 179 GLY A O 1
ATOM 1286 N N . ILE A 1 180 ? 2.329 -5.858 -8.971 1.00 98.81 180 ILE A N 1
ATOM 1287 C CA . ILE A 1 180 ? 2.775 -6.684 -7.846 1.00 98.81 180 ILE A CA 1
ATOM 1288 C C . ILE A 1 180 ? 4.239 -7.086 -8.025 1.00 98.81 180 ILE A C 1
ATOM 1290 O O . ILE A 1 180 ? 4.611 -7.693 -9.033 1.00 98.81 180 ILE A O 1
ATOM 1294 N N . TYR A 1 181 ? 5.037 -6.859 -6.988 1.00 98.44 181 TYR A N 1
ATOM 1295 C CA . TYR A 1 181 ? 6.354 -7.451 -6.804 1.00 98.44 181 TYR A CA 1
ATOM 1296 C C . TYR A 1 181 ? 6.341 -8.431 -5.625 1.00 98.44 181 TYR A C 1
ATOM 1298 O O . TYR A 1 181 ? 5.939 -8.073 -4.517 1.00 98.44 181 TYR A O 1
ATOM 1306 N N . VAL A 1 182 ? 6.825 -9.654 -5.845 1.00 97.69 182 VAL A N 1
ATOM 1307 C CA . VAL A 1 182 ? 7.038 -10.660 -4.792 1.00 97.69 182 VAL A CA 1
ATOM 1308 C C . VAL A 1 182 ? 8.529 -10.949 -4.685 1.00 97.69 182 VAL A C 1
ATOM 1310 O O . VAL A 1 182 ? 9.127 -11.471 -5.625 1.00 97.69 182 VAL A O 1
ATOM 1313 N N . GLY A 1 183 ? 9.133 -10.594 -3.557 1.00 95.00 183 GLY A N 1
ATOM 1314 C CA . GLY A 1 183 ? 10.549 -10.791 -3.276 1.00 95.00 183 GLY A CA 1
ATOM 1315 C C . GLY A 1 183 ? 10.890 -12.195 -2.777 1.00 95.00 183 GLY A C 1
ATOM 1316 O O . GLY A 1 183 ? 10.053 -13.095 -2.712 1.00 95.00 183 GLY A O 1
ATOM 1317 N N . ASN A 1 184 ? 12.160 -12.387 -2.420 1.00 90.50 184 ASN A N 1
ATOM 1318 C CA . ASN A 1 184 ? 12.648 -13.663 -1.904 1.00 90.50 184 ASN A CA 1
ATOM 1319 C C . ASN A 1 184 ? 11.967 -14.021 -0.570 1.00 90.50 184 ASN A C 1
ATOM 1321 O O . ASN A 1 184 ? 11.951 -13.204 0.344 1.00 90.50 184 ASN A O 1
ATOM 1325 N N . GLY A 1 185 ? 11.446 -15.244 -0.458 1.00 82.31 185 GLY A N 1
ATOM 1326 C CA . GLY A 1 185 ? 10.706 -15.717 0.719 1.00 82.31 185 GLY A CA 1
ATOM 1327 C C . GLY A 1 185 ? 9.201 -15.436 0.678 1.00 82.31 185 GLY A C 1
ATOM 1328 O O . GLY A 1 185 ? 8.457 -16.092 1.403 1.00 82.31 185 GLY A O 1
ATOM 1329 N N . GLY A 1 186 ? 8.750 -14.551 -0.215 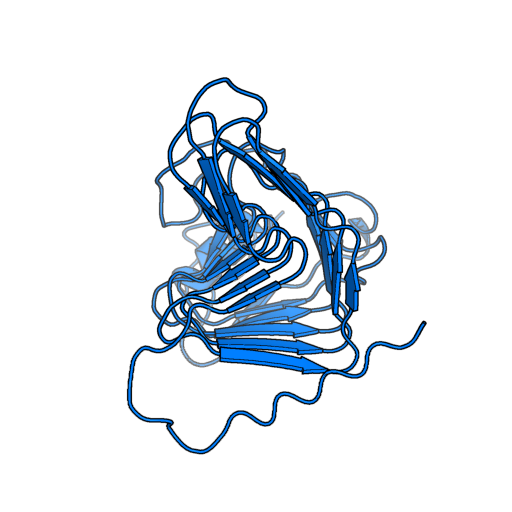1.00 90.50 186 GLY A N 1
ATOM 1330 C CA . GLY A 1 186 ? 7.336 -14.272 -0.422 1.00 90.50 186 GLY A CA 1
ATOM 1331 C C . GLY A 1 186 ? 6.646 -15.320 -1.294 1.00 90.50 186 GLY A C 1
ATOM 1332 O O . GLY A 1 186 ? 7.254 -15.971 -2.147 1.00 90.50 186 GLY A O 1
ATOM 1333 N N . THR A 1 187 ? 5.337 -15.464 -1.110 1.00 93.94 187 THR A N 1
ATOM 1334 C CA . THR A 1 187 ? 4.480 -16.304 -1.959 1.00 93.94 187 THR A CA 1
ATOM 1335 C C . THR A 1 187 ? 3.258 -15.520 -2.412 1.00 93.94 187 THR A C 1
ATOM 1337 O O . THR A 1 187 ? 2.872 -14.539 -1.780 1.00 93.94 187 THR A O 1
ATOM 1340 N N . LEU A 1 188 ? 2.645 -15.945 -3.517 1.00 96.94 188 LEU A N 1
ATOM 1341 C CA . LEU A 1 188 ? 1.474 -15.285 -4.086 1.00 96.94 188 LEU A CA 1
ATOM 1342 C C . LEU A 1 188 ? 0.400 -16.301 -4.463 1.00 96.94 188 LEU A C 1
ATOM 1344 O O . LEU A 1 188 ? 0.652 -17.230 -5.231 1.00 96.94 188 LEU A O 1
ATOM 1348 N N . SER A 1 189 ? -0.813 -16.066 -3.971 1.00 97.94 189 SER A N 1
ATOM 1349 C CA . SER A 1 189 ? -2.040 -16.728 -4.403 1.00 97.94 189 SER A CA 1
ATOM 1350 C C . SER A 1 189 ? -3.006 -15.695 -4.981 1.00 97.94 189 SER A C 1
ATOM 1352 O O . SER A 1 189 ? -3.389 -14.747 -4.297 1.00 97.94 189 SER A O 1
ATOM 1354 N N . LEU A 1 190 ? -3.403 -15.889 -6.241 1.00 97.00 190 LEU A N 1
ATOM 1355 C CA . LEU A 1 190 ? -4.405 -15.078 -6.934 1.00 97.00 190 LEU A CA 1
ATOM 1356 C C . LEU A 1 190 ? -5.629 -15.944 -7.232 1.00 97.00 190 LEU A C 1
ATOM 1358 O O . LEU A 1 190 ? -5.543 -16.897 -8.007 1.00 97.00 190 LEU A O 1
ATOM 1362 N N . ILE A 1 191 ? -6.779 -15.608 -6.648 1.00 97.94 191 ILE A N 1
ATOM 1363 C CA . ILE A 1 191 ? -8.029 -16.349 -6.841 1.00 97.94 191 ILE A CA 1
ATOM 1364 C C . ILE A 1 191 ? -9.106 -15.393 -7.335 1.00 97.94 191 ILE A C 1
ATOM 1366 O O . ILE A 1 191 ? -9.613 -14.566 -6.584 1.00 97.94 191 ILE A O 1
ATOM 1370 N N . THR A 1 192 ? -9.521 -15.541 -8.595 1.00 97.44 192 THR A N 1
ATOM 1371 C CA . THR A 1 192 ? -10.542 -14.657 -9.202 1.00 97.44 192 THR A CA 1
ATOM 1372 C C . THR A 1 192 ? -10.130 -13.176 -9.136 1.00 97.44 192 THR A C 1
ATOM 1374 O O . THR A 1 192 ? -10.969 -12.299 -8.979 1.00 97.44 192 THR A O 1
ATOM 1377 N N . SER A 1 193 ? -8.825 -12.909 -9.204 1.00 98.25 193 SER A N 1
ATOM 1378 C CA . SER A 1 193 ? -8.230 -11.574 -9.099 1.00 98.25 193 SER A CA 1
ATOM 1379 C C . SER A 1 193 ? -7.672 -11.140 -10.453 1.00 98.25 193 SER A C 1
ATOM 1381 O O . SER A 1 193 ? -7.297 -11.987 -11.268 1.00 98.25 193 SER A O 1
ATOM 1383 N N . VAL A 1 194 ? -7.614 -9.831 -10.682 1.00 97.50 194 VAL A N 1
ATOM 1384 C CA . VAL A 1 194 ? -7.168 -9.220 -11.940 1.00 97.50 194 VAL A CA 1
ATOM 1385 C C . VAL A 1 194 ? -5.956 -8.333 -11.673 1.00 97.50 194 VAL A C 1
ATOM 1387 O O . VAL A 1 194 ? -5.909 -7.618 -10.675 1.00 97.50 194 VAL A O 1
ATOM 1390 N N . VAL A 1 195 ? -4.968 -8.403 -12.567 1.00 98.31 195 VAL A N 1
ATOM 1391 C CA . VAL A 1 195 ? -3.781 -7.540 -12.569 1.00 98.31 195 VAL A CA 1
ATOM 1392 C C . VAL A 1 195 ? -3.664 -6.938 -13.969 1.00 98.31 195 VAL A C 1
ATOM 1394 O O . VAL A 1 195 ? -3.208 -7.616 -14.889 1.00 98.31 195 VAL A O 1
ATOM 1397 N N . GLU A 1 196 ? -4.118 -5.699 -14.147 1.00 97.50 196 GLU A N 1
ATOM 1398 C CA . GLU A 1 196 ? -4.279 -5.061 -15.465 1.00 97.50 196 GLU A CA 1
ATOM 1399 C C . GLU A 1 196 ? -3.816 -3.603 -15.465 1.00 97.50 196 GLU A C 1
ATOM 1401 O O . GLU A 1 196 ? -3.703 -2.992 -14.413 1.00 97.50 196 GLU A O 1
ATOM 1406 N N . ASP A 1 197 ? -3.499 -3.045 -16.632 1.00 97.81 197 ASP A N 1
ATOM 1407 C CA . ASP A 1 197 ? -3.135 -1.626 -16.798 1.00 97.81 197 ASP A CA 1
ATOM 1408 C C . ASP A 1 197 ? -2.004 -1.112 -15.889 1.00 97.81 197 ASP A C 1
ATOM 1410 O O . ASP A 1 197 ? -1.910 0.079 -15.620 1.00 97.81 197 ASP A O 1
ATOM 1414 N N . ASN A 1 198 ? -1.131 -1.993 -15.399 1.00 98.31 198 ASN A N 1
ATOM 1415 C CA . ASN A 1 198 ? 0.033 -1.590 -14.615 1.00 98.31 198 ASN A CA 1
ATOM 1416 C C . ASN A 1 198 ? 1.228 -1.354 -15.546 1.00 98.31 198 ASN A C 1
ATOM 1418 O O . ASN A 1 198 ? 1.514 -2.189 -16.416 1.00 98.31 198 ASN A O 1
ATOM 1422 N N . LEU A 1 199 ? 1.931 -0.240 -15.351 1.00 96.62 199 LEU A N 1
ATOM 1423 C CA . LEU A 1 199 ? 2.923 0.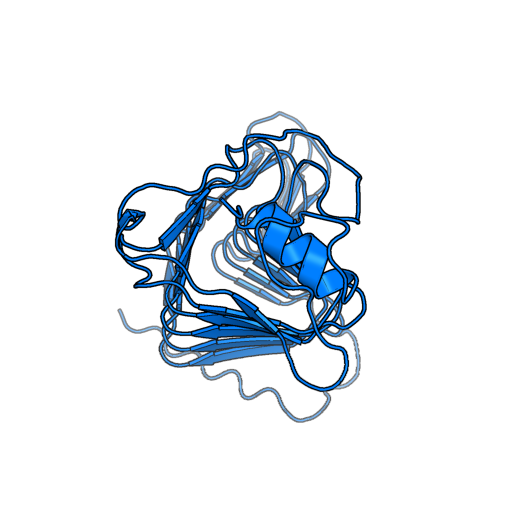270 -16.294 1.00 96.62 199 LEU A CA 1
ATOM 1424 C C . LEU A 1 199 ? 4.285 0.483 -15.632 1.00 96.62 199 LEU A C 1
ATOM 1426 O O . LEU A 1 199 ? 4.388 0.933 -14.498 1.00 96.62 199 LEU A O 1
ATOM 1430 N N . ILE A 1 200 ? 5.345 0.157 -16.367 1.00 95.44 200 ILE A N 1
ATOM 1431 C CA . ILE A 1 200 ? 6.706 0.569 -16.032 1.00 95.44 200 ILE A CA 1
ATOM 1432 C C . ILE A 1 200 ? 7.209 1.397 -17.205 1.00 95.44 200 ILE A C 1
ATOM 1434 O O . ILE A 1 200 ? 7.361 0.865 -18.309 1.00 95.44 200 ILE A O 1
ATOM 1438 N N . THR A 1 201 ? 7.494 2.665 -16.948 1.00 92.38 201 THR A N 1
ATOM 1439 C CA . THR A 1 201 ? 8.118 3.579 -17.900 1.00 92.38 201 THR A CA 1
ATOM 1440 C C . THR A 1 201 ? 9.591 3.706 -17.527 1.00 92.38 201 THR A C 1
ATOM 1442 O O . THR A 1 201 ? 9.922 4.014 -16.391 1.00 92.38 201 THR A O 1
ATOM 1445 N N . THR A 1 202 ? 10.504 3.409 -18.454 1.00 87.25 202 THR A N 1
ATOM 1446 C CA . THR A 1 202 ? 11.951 3.568 -18.236 1.00 87.25 202 THR A CA 1
ATOM 1447 C C . THR A 1 202 ? 12.634 3.992 -19.527 1.00 87.25 202 THR A C 1
ATOM 1449 O O . THR A 1 202 ? 12.364 3.428 -20.590 1.00 87.25 202 THR A O 1
ATOM 1452 N N . VAL A 1 203 ? 13.512 4.994 -19.436 1.00 83.69 203 VAL A N 1
ATOM 1453 C CA . VAL A 1 203 ? 14.296 5.492 -20.577 1.00 83.69 203 VAL A CA 1
ATOM 1454 C C . VAL A 1 203 ? 15.627 4.748 -20.694 1.00 83.69 203 VAL A C 1
ATOM 1456 O O . VAL A 1 203 ? 15.947 4.222 -21.758 1.00 83.69 203 VAL A O 1
ATOM 1459 N N . ASN A 1 204 ? 16.391 4.677 -19.599 1.00 83.31 204 ASN A N 1
ATOM 1460 C CA . ASN A 1 204 ? 17.771 4.179 -19.590 1.00 83.31 204 ASN A CA 1
ATOM 1461 C C . ASN A 1 204 ? 17.993 2.966 -18.672 1.00 83.31 204 ASN A C 1
ATOM 1463 O O . ASN A 1 204 ? 19.076 2.809 -18.108 1.00 83.31 204 ASN A O 1
ATOM 1467 N N . GLY A 1 205 ? 17.010 2.072 -18.536 1.00 86.69 205 GLY A N 1
ATOM 1468 C CA . GLY A 1 205 ? 17.162 0.844 -17.752 1.00 86.69 205 GLY A CA 1
ATOM 1469 C C . GLY A 1 205 ? 16.314 -0.330 -18.236 1.00 86.69 205 GLY A C 1
ATOM 1470 O O . GLY A 1 205 ? 16.326 -0.659 -19.420 1.00 86.69 205 GLY A O 1
ATOM 1471 N N . SER A 1 206 ? 15.659 -1.045 -17.321 1.00 90.31 206 SER A N 1
ATOM 1472 C CA . SER A 1 206 ? 14.904 -2.256 -17.675 1.00 90.31 206 SER A CA 1
ATOM 1473 C C . SER A 1 206 ? 13.619 -2.404 -16.876 1.00 90.31 206 SER A C 1
ATOM 1475 O O . SER A 1 206 ? 13.571 -2.141 -15.677 1.00 90.31 206 SER A O 1
ATOM 1477 N N . ALA A 1 207 ? 12.576 -2.847 -17.572 1.00 92.38 207 ALA A N 1
ATOM 1478 C CA . ALA A 1 207 ? 11.251 -3.087 -17.029 1.00 92.38 207 ALA A CA 1
ATOM 1479 C C . ALA A 1 207 ? 10.970 -4.591 -16.998 1.00 92.38 207 ALA A C 1
ATOM 1481 O O . ALA A 1 207 ? 10.983 -5.257 -18.035 1.00 92.38 207 ALA A O 1
ATOM 1482 N N . HIS A 1 208 ? 10.683 -5.126 -15.815 1.00 93.06 208 HIS A N 1
ATOM 1483 C CA . HIS A 1 208 ? 10.405 -6.542 -15.621 1.00 93.06 208 HIS A CA 1
ATOM 1484 C C . HIS A 1 208 ? 8.973 -6.733 -15.125 1.00 93.06 208 HIS A C 1
ATOM 1486 O O . HIS A 1 208 ? 8.669 -6.469 -13.965 1.00 93.06 208 HIS A O 1
ATOM 1492 N N . GLY A 1 209 ? 8.106 -7.210 -16.022 1.00 89.12 209 GLY A N 1
ATOM 1493 C CA . GLY A 1 209 ? 6.718 -7.567 -15.723 1.00 89.12 209 GLY A CA 1
ATOM 1494 C C . GLY A 1 209 ? 5.884 -6.392 -15.212 1.00 89.12 209 GLY A C 1
ATOM 1495 O O . GLY A 1 209 ? 5.700 -6.269 -14.014 1.00 89.12 209 GLY A O 1
ATOM 1496 N N . GLY A 1 210 ? 5.327 -5.561 -16.104 1.00 90.00 210 GLY A N 1
ATOM 1497 C CA . GLY A 1 210 ? 4.506 -4.401 -15.706 1.00 90.00 210 GLY A CA 1
ATOM 1498 C C . GLY A 1 210 ? 3.382 -4.749 -14.720 1.00 90.00 210 GLY A C 1
ATOM 1499 O O . GLY A 1 210 ? 3.220 -4.085 -13.705 1.00 90.00 210 GLY A O 1
ATOM 1500 N N . GLY A 1 211 ? 2.677 -5.861 -14.947 1.00 94.50 211 GLY A N 1
ATOM 1501 C CA . GLY A 1 211 ? 1.673 -6.376 -14.010 1.00 94.50 211 GLY A CA 1
ATOM 1502 C C . GLY A 1 211 ? 2.261 -7.081 -12.788 1.00 94.50 211 GLY A C 1
ATOM 1503 O O . GLY A 1 211 ? 1.945 -6.730 -11.657 1.00 94.50 211 GLY A O 1
ATOM 1504 N N . LEU A 1 212 ? 3.089 -8.100 -13.008 1.00 97.38 212 LEU A N 1
ATOM 1505 C CA . LEU A 1 212 ? 3.553 -9.008 -11.961 1.00 97.38 212 LEU A CA 1
ATOM 1506 C C . LEU A 1 212 ? 5.018 -9.379 -12.183 1.00 97.38 212 LEU A C 1
ATOM 1508 O O . LEU A 1 212 ? 5.393 -9.817 -13.273 1.00 97.38 212 LEU A O 1
ATOM 1512 N N . TYR A 1 213 ? 5.806 -9.298 -11.116 1.00 96.69 213 TYR A N 1
ATOM 1513 C CA . TYR A 1 213 ? 7.152 -9.843 -11.045 1.00 96.69 213 TYR A CA 1
ATOM 1514 C C . TYR A 1 213 ? 7.317 -10.693 -9.781 1.00 96.69 213 TYR A C 1
ATOM 1516 O O . TYR A 1 213 ? 7.039 -10.236 -8.675 1.00 96.69 213 TYR A O 1
ATOM 1524 N N . ILE A 1 214 ? 7.797 -11.927 -9.941 1.00 94.50 214 ILE A N 1
ATOM 1525 C CA . ILE A 1 214 ? 8.145 -12.823 -8.832 1.00 94.50 214 ILE A CA 1
ATOM 1526 C C . ILE A 1 214 ? 9.653 -13.039 -8.882 1.00 94.50 214 ILE A C 1
ATOM 1528 O O . ILE A 1 214 ? 10.173 -13.560 -9.873 1.00 94.50 214 ILE A O 1
ATOM 1532 N N . TYR A 1 215 ? 10.351 -12.638 -7.823 1.00 87.94 215 TYR A N 1
ATOM 1533 C CA . TYR A 1 215 ? 11.787 -12.816 -7.703 1.00 87.94 215 TYR A CA 1
ATOM 1534 C C . TYR A 1 215 ? 12.119 -14.317 -7.730 1.00 87.94 215 TYR A C 1
ATOM 1536 O O . TYR A 1 215 ? 11.574 -15.085 -6.931 1.00 87.94 215 TYR A O 1
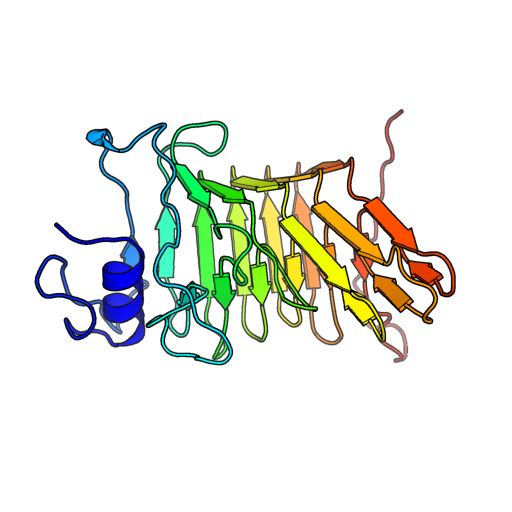ATOM 1544 N N . PRO A 1 216 ? 12.993 -14.774 -8.644 1.00 70.94 216 PRO A N 1
ATOM 1545 C CA . PRO A 1 216 ? 13.311 -16.187 -8.757 1.00 70.94 216 PRO A CA 1
ATOM 1546 C C . PRO A 1 216 ? 14.034 -16.667 -7.495 1.00 70.94 216 PRO A C 1
ATOM 1548 O O . PRO A 1 216 ? 15.091 -16.150 -7.132 1.00 70.94 216 PRO A O 1
ATOM 1551 N N . MET A 1 217 ? 13.492 -17.698 -6.843 1.00 57.12 217 MET A N 1
ATOM 1552 C CA . MET A 1 217 ? 14.219 -18.430 -5.808 1.00 57.12 217 MET A CA 1
ATOM 1553 C C . MET A 1 217 ? 15.377 -19.171 -6.485 1.00 57.12 217 MET A C 1
ATOM 1555 O O . MET A 1 217 ? 15.174 -20.210 -7.112 1.00 57.12 217 MET A O 1
ATOM 1559 N N . TRP A 1 218 ? 16.601 -18.652 -6.399 1.00 45.81 218 TRP A N 1
ATOM 1560 C CA . TRP A 1 218 ? 17.781 -19.398 -6.836 1.00 45.81 218 TRP A CA 1
ATOM 1561 C C . TRP A 1 218 ? 18.074 -20.511 -5.819 1.00 45.81 218 TRP A C 1
ATOM 1563 O O . TRP A 1 218 ? 18.775 -20.318 -4.831 1.00 45.81 218 TRP A O 1
ATOM 1573 N N . GLY A 1 219 ? 17.499 -21.686 -6.067 1.00 48.69 219 GLY A N 1
ATOM 1574 C CA . GLY A 1 219 ? 17.723 -22.941 -5.351 1.00 48.69 219 GLY A CA 1
ATOM 1575 C C . GLY A 1 219 ? 17.144 -24.110 -6.161 1.00 48.69 219 GLY A C 1
ATOM 1576 O O . GLY A 1 219 ? 16.304 -23.874 -7.033 1.00 48.69 219 GLY A O 1
ATOM 1577 N N . PRO A 1 220 ? 17.589 -25.365 -5.949 1.00 34.66 220 PRO A N 1
ATOM 1578 C CA . PRO A 1 220 ? 17.006 -26.507 -6.651 1.00 34.66 220 PRO A CA 1
ATOM 1579 C C . PRO A 1 220 ? 15.489 -26.541 -6.401 1.00 34.66 220 PRO A C 1
ATOM 1581 O O . PRO A 1 220 ? 15.061 -26.218 -5.290 1.00 34.66 220 PRO A O 1
ATOM 1584 N N . PRO A 1 221 ? 14.675 -26.892 -7.413 1.00 42.31 221 PRO A N 1
ATOM 1585 C CA . PRO A 1 221 ? 13.230 -26.707 -7.378 1.00 42.31 221 PRO A CA 1
ATOM 1586 C C . PRO A 1 221 ? 12.620 -27.373 -6.142 1.00 42.31 221 PRO A C 1
ATOM 1588 O O . PRO A 1 221 ? 12.585 -28.598 -6.032 1.00 42.31 221 PRO A O 1
ATOM 1591 N N . GLN A 1 222 ? 12.120 -26.555 -5.215 1.00 40.72 222 GLN A N 1
ATOM 1592 C CA . GLN A 1 222 ? 11.186 -27.012 -4.196 1.00 40.72 222 GLN A CA 1
ATOM 1593 C C . GLN A 1 222 ? 9.887 -27.331 -4.938 1.00 40.72 222 GLN A C 1
ATOM 1595 O O . GLN A 1 222 ? 9.266 -26.463 -5.553 1.00 40.72 222 GLN A O 1
ATOM 1600 N N . ALA A 1 223 ? 9.527 -28.609 -4.969 1.00 39.97 223 ALA A N 1
ATOM 1601 C CA . ALA A 1 223 ? 8.338 -29.096 -5.643 1.00 39.97 223 ALA A CA 1
ATOM 1602 C C . ALA A 1 223 ? 7.072 -28.518 -4.983 1.00 39.97 223 ALA A C 1
ATOM 1604 O O . ALA A 1 223 ? 6.563 -29.097 -4.033 1.00 39.97 223 ALA A O 1
ATOM 1605 N N . SER A 1 224 ? 6.586 -27.363 -5.449 1.00 44.84 224 SER A N 1
ATOM 1606 C CA . SER A 1 224 ? 5.170 -26.943 -5.417 1.00 44.84 224 SER A CA 1
ATOM 1607 C C . SER A 1 224 ? 4.996 -25.490 -5.881 1.00 44.84 224 SER A C 1
ATOM 1609 O O . SER A 1 224 ? 4.707 -24.590 -5.107 1.00 44.84 224 SER A O 1
ATOM 1611 N N . ALA A 1 225 ? 5.100 -25.247 -7.185 1.00 36.00 225 ALA A N 1
ATOM 1612 C CA . ALA A 1 225 ? 4.489 -24.062 -7.781 1.00 36.00 225 ALA A CA 1
ATOM 1613 C C . ALA A 1 225 ? 3.792 -24.481 -9.073 1.00 36.00 225 ALA A C 1
ATOM 1615 O O . ALA A 1 225 ? 4.376 -24.483 -10.155 1.00 36.00 225 ALA A O 1
ATOM 1616 N N . ALA A 1 226 ? 2.533 -24.900 -8.951 1.00 32.88 226 ALA A N 1
ATOM 1617 C CA . ALA A 1 226 ? 1.654 -25.028 -10.101 1.00 32.88 226 ALA A CA 1
ATOM 1618 C C . ALA A 1 226 ? 1.332 -23.612 -10.603 1.00 32.88 226 ALA A C 1
ATOM 1620 O O . ALA A 1 226 ? 0.374 -22.985 -10.165 1.00 32.88 226 ALA A O 1
ATOM 1621 N N . GLN A 1 227 ? 2.163 -23.083 -11.499 1.00 37.38 227 GLN A N 1
ATOM 1622 C CA . GLN A 1 227 ? 1.852 -21.866 -12.242 1.00 37.38 227 GLN A CA 1
ATOM 1623 C C . GLN A 1 227 ? 0.848 -22.214 -13.347 1.00 37.38 227 GLN A C 1
ATOM 1625 O O . GLN A 1 227 ? 1.223 -22.542 -14.470 1.00 37.38 227 GLN A O 1
ATOM 1630 N N . SER A 1 228 ? -0.448 -22.185 -13.035 1.00 30.34 228 SER A N 1
ATOM 1631 C CA . SER A 1 228 ? -1.495 -22.221 -14.058 1.00 30.34 228 SER A CA 1
ATOM 1632 C C . SER A 1 228 ? -1.866 -20.792 -14.454 1.00 30.34 228 SER A C 1
ATOM 1634 O O . SER A 1 228 ? -2.759 -20.192 -13.862 1.00 30.34 228 SER A O 1
ATOM 1636 N N . PHE A 1 229 ? -1.197 -20.241 -15.465 1.00 36.50 229 PHE A N 1
ATOM 1637 C CA . PHE A 1 229 ? -1.657 -19.022 -16.128 1.00 36.50 229 PHE A CA 1
ATOM 1638 C C . PHE A 1 229 ? -2.644 -19.402 -17.240 1.00 36.50 229 PHE A C 1
ATOM 1640 O O . PHE A 1 229 ? -2.276 -20.064 -18.210 1.00 36.50 229 PHE A O 1
ATOM 1647 N N . ARG A 1 230 ? -3.908 -18.982 -17.117 1.00 30.47 230 ARG A N 1
ATOM 1648 C CA . ARG A 1 230 ? -4.836 -18.887 -18.252 1.00 30.47 230 ARG A CA 1
ATOM 1649 C C . ARG A 1 230 ? -4.951 -17.414 -18.628 1.00 30.47 230 ARG A C 1
ATOM 1651 O O . ARG A 1 230 ? -5.685 -16.676 -17.986 1.00 30.47 230 ARG A O 1
ATOM 1658 N N . ALA A 1 231 ? -4.238 -17.005 -19.673 1.00 30.97 231 ALA A N 1
ATOM 1659 C CA . ALA A 1 231 ? -4.587 -15.792 -20.399 1.00 30.97 231 ALA A CA 1
ATOM 1660 C C . ALA A 1 231 ? -5.882 -16.075 -21.177 1.00 30.97 231 ALA A C 1
ATOM 1662 O O . ALA A 1 231 ? -5.925 -17.018 -21.972 1.00 30.97 231 ALA A O 1
ATOM 1663 N N . ILE A 1 232 ? -6.942 -15.308 -20.931 1.00 38.50 232 ILE A N 1
ATOM 1664 C CA . ILE A 1 232 ? -8.118 -15.281 -21.806 1.00 38.50 232 ILE A CA 1
ATOM 1665 C C . ILE A 1 232 ? -8.051 -13.955 -22.566 1.00 38.50 232 ILE A C 1
ATOM 1667 O O . ILE A 1 232 ? -7.767 -12.925 -21.962 1.00 38.50 232 ILE A O 1
ATOM 1671 N N . ARG A 1 233 ? -8.196 -14.045 -23.894 1.00 41.16 233 ARG A N 1
ATOM 1672 C CA . ARG A 1 233 ? -8.251 -12.904 -24.818 1.00 41.16 233 ARG A CA 1
ATOM 1673 C C . ARG A 1 233 ? -9.494 -12.060 -24.595 1.00 41.16 233 ARG A C 1
ATOM 1675 O O . ARG A 1 233 ? -10.532 -12.675 -24.262 1.00 41.16 233 ARG A O 1
#

Secondary structure (DSSP, 8-state):
---HHHHHHHHHHTSSSS-TTSPPP-SSS-EEEE--GGGTTS-EE--S---S-SSSSSSSEEE-S-EEEE-S-TTTT-EEE-TTTS-SEEE-TT-EEEEES-EEE---SSSB-SSEEESSSEEEEES-EEES-EEE-SSEEEE-SSEEESSEEEEES-EEES-EEEE-SSS-EEEE-SSEEE-TT-EEEEES-EEES-EEEESSSEEE-SSEEE----SS--S----------

Organism: NCBI:txid1420917

InterPro domains:
  IPR011050 Pectin lyase fold/virulence factor [SSF51126] (8-213)

Sequence (233 aa):
MCSLREAIINANNNNQTGSADCIAGESALPDVIRFAESINSSPIVLSLTGTNENDAETGDLDISASLIIKGNGASSETVIDGNSTDRVFEIRNDADVQLLDLTVTNGGSVTLGAGIYVSSGRLTMQDARVSSNLIEVNSGSGSGAGIHSLGNLFLTRVSIQANEIDASETDTVFGYGAGIYVGNGGTLSLITSVVEDNLITTVNGSAHGGGLYIYPMWGPPQASAAQSFRAIR

Radius of gyration: 17.22 Å; chains: 1; bounding box: 41×43×49 Å

Foldseek 3Di:
DDAPLQQQLQQQVQHRPSHPVDHHHDPPDAAEAEDDQVCFLPEREQPQADDDDQRSPGQERHHQAAHEYEYPAAPGTYEHASCQRAEHYEYDNQYHYEYERHEFENFEPDQAHSRYEYPHHEYEYENHEFAHQEYEDQEEEHEQSRYEHQAEYHYANYEQAHQEYDHPYDYEYEYFASRYEYEHNYDYDYHNYYFDHQYYHHDHYDHHHSRYDYHDDPDDDPPDDPPDDDDDD

pLDDT: mean 90.67, std 15.58, range [30.34, 98.94]